Protein AF-A0A0M4DFM4-F1 (afdb_monomer)

Nearest PDB structures (foldseek):
  3tha-assembly1_A  TM=5.341E-01  e=2.565E+00  Campylobacter jejuni subsp. jejuni NCTC 11168 = ATCC 700819
  2dzt-assembly2_B  TM=4.718E-01  e=8.586E+00  Pyrococcus furiosus
  2dzs-assembly2_B  TM=2.028E-01  e=8.083E+00  Pyrococcus furiosus

Organism: NCBI:txid1603606

Foldseek 3Di:
DAAQDQQQLRHPHDVAPLVLLPDVQLVHDPVCRVLLRVLCVQVDHFPDAGDARPPVLCPDSSVVSNCVNHLSCLLHYQDERELLSLLVLLCSQVVHFQALVCLLVSLLQLDPPNPPGDRPRDGNHHDYDPQRNQLSSLQSRQVVLPQAAFDADPVRHGDDDLSHKYACCDTPNVVVCLVAGMWFHFPPAIEHEHTEEADPVPDSRAPVPLGAYEYEYAHDALVCDQDLVNLVVCLSSRQQAYEYAPVSVVVNVVSCVVVVNQVSQAHPLRHGRYHYSSCSNVLSSVGRSYHNSSD

pLDDT: mean 90.42, std 9.48, range [44.28, 98.31]

Solvent-accessible surface area (backbone atoms only — not comparable to full-atom values): 15733 Å² total; per-residue (Å²): 129,82,25,43,37,56,60,40,91,72,27,83,30,34,94,42,61,65,59,52,53,64,32,78,84,27,65,51,54,81,91,52,44,64,64,51,40,59,55,48,67,57,65,62,52,82,84,54,77,42,80,81,66,56,67,74,54,66,71,29,70,43,47,51,38,41,40,71,40,19,26,65,48,24,42,42,40,91,43,73,24,46,32,62,21,53,50,48,28,30,24,55,50,69,73,45,82,50,28,33,84,44,41,69,57,41,50,33,34,73,36,94,84,42,80,84,43,73,52,74,50,53,49,61,29,85,66,43,55,68,68,53,32,45,45,42,50,56,50,39,17,32,38,72,51,63,29,33,74,49,50,65,44,101,82,57,44,71,51,90,50,48,48,23,30,43,62,21,73,48,80,82,42,42,86,50,37,60,48,24,44,31,41,32,37,26,36,97,53,48,36,25,32,38,66,41,61,46,59,80,81,57,70,76,57,63,37,91,56,80,41,48,23,35,37,43,32,56,50,77,57,45,78,78,55,67,44,69,70,48,40,55,44,45,48,69,53,19,40,35,36,33,30,24,44,60,73,41,50,52,56,33,51,53,51,20,55,76,67,73,39,54,82,66,46,43,25,94,64,75,38,65,23,68,42,45,37,56,51,48,23,67,52,49,44,66,21,37,51,31,54,44,74,84,79

Mean predicted aligned error: 5.0 Å

Structure (mmCIF, N/CA/C/O backbone):
data_AF-A0A0M4DFM4-F1
#
_entry.id   AF-A0A0M4DFM4-F1
#
loop_
_atom_site.group_PDB
_atom_site.id
_atom_site.type_symbol
_atom_site.label_atom_id
_atom_site.label_alt_id
_atom_site.label_comp_id
_atom_site.label_asym_id
_atom_site.label_entity_id
_atom_site.label_seq_id
_atom_site.pdbx_PDB_ins_code
_atom_site.Cartn_x
_atom_site.Cartn_y
_atom_site.Cartn_z
_atom_site.occupancy
_atom_site.B_iso_or_equiv
_atom_site.auth_seq_id
_atom_site.auth_comp_id
_atom_site.auth_asym_id
_atom_site.auth_atom_id
_atom_site.pdbx_PDB_model_num
ATOM 1 N N . MET A 1 1 ? 2.906 -7.344 -6.051 1.00 81.31 1 MET A N 1
ATOM 2 C CA . MET A 1 1 ? 3.334 -6.784 -7.366 1.00 81.31 1 MET A CA 1
ATOM 3 C C . MET A 1 1 ? 4.402 -7.594 -8.126 1.00 81.31 1 MET A C 1
ATOM 5 O O . MET A 1 1 ? 5.544 -7.685 -7.688 1.00 81.31 1 MET A O 1
ATOM 9 N N . ILE A 1 2 ? 4.126 -8.141 -9.312 1.00 87.56 2 ILE A N 1
ATOM 10 C CA . ILE A 1 2 ? 5.155 -8.900 -10.061 1.00 87.56 2 ILE A CA 1
ATOM 11 C C . ILE A 1 2 ? 6.191 -7.947 -10.690 1.00 87.56 2 ILE A C 1
ATOM 13 O O . ILE A 1 2 ? 5.837 -7.104 -11.507 1.00 87.56 2 ILE A O 1
ATOM 17 N N . CYS A 1 3 ? 7.464 -8.094 -10.307 1.00 94.56 3 CYS A N 1
ATOM 18 C CA . CYS A 1 3 ? 8.594 -7.384 -10.910 1.00 94.56 3 CYS A CA 1
ATOM 19 C C . CYS A 1 3 ? 9.207 -8.238 -12.026 1.00 94.56 3 CYS A C 1
ATOM 21 O O . CYS A 1 3 ? 9.451 -9.434 -11.824 1.00 94.56 3 CYS A O 1
ATOM 23 N N . LEU A 1 4 ? 9.449 -7.632 -13.192 1.00 95.88 4 LEU A N 1
ATOM 24 C CA . LEU A 1 4 ? 10.009 -8.327 -14.357 1.00 95.88 4 LEU A CA 1
ATOM 25 C C . LEU A 1 4 ? 11.540 -8.280 -14.433 1.00 95.88 4 LEU A C 1
ATOM 27 O O . LEU A 1 4 ? 12.109 -8.974 -15.268 1.00 95.88 4 LEU A O 1
ATOM 31 N N . HIS A 1 5 ? 12.204 -7.512 -13.567 1.00 95.06 5 HIS A N 1
ATOM 32 C CA . HIS A 1 5 ? 13.658 -7.341 -13.579 1.00 95.06 5 HIS A CA 1
ATOM 33 C C . HIS A 1 5 ? 14.391 -8.696 -13.487 1.00 95.06 5 HIS A C 1
ATOM 35 O O . HIS A 1 5 ? 14.093 -9.459 -12.560 1.00 95.06 5 HIS A O 1
ATOM 41 N N . PRO A 1 6 ? 15.386 -8.992 -14.351 1.00 94.06 6 PRO A N 1
ATOM 42 C CA . PRO A 1 6 ? 15.988 -10.331 -14.439 1.00 94.06 6 PRO A CA 1
ATOM 43 C C . PRO A 1 6 ? 16.670 -10.795 -13.148 1.00 94.06 6 PRO A C 1
ATOM 45 O O . PRO A 1 6 ? 16.693 -11.980 -12.835 1.00 94.06 6 PRO A O 1
ATOM 48 N N . HIS A 1 7 ? 17.197 -9.844 -12.377 1.00 93.50 7 HIS A N 1
ATOM 49 C CA . HIS A 1 7 ? 17.912 -10.099 -11.123 1.00 93.50 7 HIS A CA 1
ATOM 50 C C . HIS A 1 7 ? 17.117 -9.748 -9.854 1.00 93.50 7 HIS A C 1
ATOM 52 O O . HIS A 1 7 ? 17.704 -9.639 -8.780 1.00 93.50 7 HIS A O 1
ATOM 58 N N . CYS A 1 8 ? 15.804 -9.505 -9.946 1.00 95.00 8 CYS A N 1
ATOM 59 C CA . CYS A 1 8 ? 15.019 -9.185 -8.752 1.00 95.00 8 CYS A CA 1
ATOM 60 C C . CYS A 1 8 ? 14.693 -10.462 -7.957 1.00 95.00 8 CYS A C 1
ATOM 62 O O . CYS A 1 8 ? 14.039 -11.350 -8.506 1.00 95.00 8 CYS A O 1
ATOM 64 N N . PRO A 1 9 ? 15.044 -10.543 -6.659 1.00 93.12 9 PRO A N 1
ATOM 65 C CA . PRO A 1 9 ? 14.780 -11.730 -5.840 1.00 93.12 9 PRO A CA 1
ATOM 66 C C . PRO A 1 9 ? 13.284 -11.954 -5.558 1.00 93.12 9 PRO A C 1
ATOM 68 O O . PRO A 1 9 ? 12.869 -13.071 -5.280 1.00 93.12 9 PRO A O 1
ATOM 71 N N . MET A 1 10 ? 12.470 -10.898 -5.653 1.00 91.69 10 MET A N 1
ATOM 72 C CA . MET A 1 10 ? 11.009 -10.934 -5.480 1.00 91.69 10 MET A CA 1
ATOM 73 C C . MET A 1 10 ? 10.246 -11.003 -6.816 1.00 91.69 10 MET A C 1
ATOM 75 O O . MET A 1 10 ? 9.008 -11.033 -6.848 1.00 91.69 10 MET A O 1
ATOM 79 N N . GLY A 1 11 ? 10.977 -10.961 -7.931 1.00 83.81 11 GLY A N 1
ATOM 80 C CA . GLY A 1 11 ? 10.437 -11.013 -9.279 1.00 83.81 11 GLY A CA 1
ATOM 81 C C . GLY A 1 11 ? 10.226 -12.445 -9.752 1.00 83.81 11 GLY A C 1
ATOM 82 O O . GLY A 1 11 ? 10.723 -13.398 -9.167 1.00 83.81 11 GLY A O 1
ATOM 83 N N . HIS A 1 12 ? 9.475 -12.596 -10.840 1.00 75.94 12 HIS A N 1
ATOM 84 C CA . HIS A 1 12 ? 9.448 -13.862 -11.591 1.00 75.94 12 HIS A CA 1
ATOM 85 C C . HIS A 1 12 ? 10.502 -13.862 -12.708 1.00 75.94 12 HIS A C 1
ATOM 87 O O . HIS A 1 12 ? 10.549 -14.811 -13.479 1.00 75.94 12 HIS A O 1
ATOM 93 N N . GLY A 1 13 ? 11.315 -12.792 -12.765 1.00 66.44 13 GLY A N 1
ATOM 94 C CA . GLY A 1 13 ? 12.496 -12.610 -13.600 1.00 66.44 13 GLY A CA 1
ATOM 95 C C . GLY A 1 13 ? 12.251 -12.924 -15.067 1.00 66.44 13 GLY A C 1
ATOM 96 O O . GLY A 1 13 ? 12.332 -14.078 -15.481 1.00 66.44 13 GLY A O 1
ATOM 97 N N . ALA A 1 14 ? 12.027 -11.906 -15.898 1.00 83.38 14 ALA A N 1
ATOM 98 C CA . ALA A 1 14 ? 12.259 -12.126 -17.319 1.00 83.38 14 ALA A CA 1
ATOM 99 C C . ALA A 1 14 ? 13.718 -12.578 -17.503 1.00 83.38 14 ALA A C 1
ATOM 101 O O . ALA A 1 14 ? 14.611 -12.072 -16.830 1.00 83.38 14 ALA A O 1
ATOM 102 N N . ALA A 1 15 ? 13.973 -13.523 -18.408 1.00 87.88 15 ALA A N 1
ATOM 103 C CA . ALA A 1 15 ? 15.316 -14.087 -18.562 1.00 87.88 15 ALA A CA 1
ATOM 104 C C . ALA A 1 15 ? 16.379 -13.037 -18.950 1.00 87.88 15 ALA A C 1
ATOM 106 O O . ALA A 1 15 ? 17.563 -13.239 -18.700 1.00 87.88 15 ALA A O 1
ATOM 107 N N . ASN A 1 16 ? 15.966 -11.935 -19.584 1.00 94.12 16 ASN A N 1
ATOM 108 C CA . ASN A 1 16 ? 16.829 -10.843 -20.025 1.00 94.12 16 ASN A CA 1
ATOM 109 C C . ASN A 1 16 ? 16.014 -9.564 -20.299 1.00 94.12 16 ASN A C 1
ATOM 111 O O . ASN A 1 16 ? 14.779 -9.569 -20.289 1.00 94.12 16 ASN A O 1
ATOM 115 N N . TRP A 1 17 ? 16.725 -8.469 -20.575 1.00 95.19 17 TRP A N 1
ATOM 116 C CA . TRP A 1 17 ? 16.138 -7.168 -20.894 1.00 95.19 17 TRP A CA 1
ATOM 117 C C . TRP A 1 17 ? 15.349 -7.148 -22.207 1.00 95.19 17 TRP A C 1
ATOM 119 O O . TRP A 1 17 ? 14.353 -6.426 -22.287 1.00 95.19 17 TRP A O 1
ATOM 129 N N . ASP A 1 18 ? 15.716 -7.960 -23.205 1.00 96.06 18 ASP A N 1
ATOM 130 C CA . ASP A 1 18 ? 14.985 -8.051 -24.476 1.00 96.06 18 ASP A CA 1
ATOM 131 C C . ASP A 1 18 ? 13.519 -8.442 -24.268 1.00 96.06 18 ASP A C 1
ATOM 133 O O . ASP A 1 18 ? 12.628 -7.828 -24.855 1.00 96.06 18 ASP A O 1
ATOM 137 N N . LEU A 1 19 ? 13.253 -9.422 -23.397 1.00 95.62 19 LEU A N 1
ATOM 138 C CA . LEU A 1 19 ? 11.891 -9.869 -23.089 1.00 95.62 19 LEU A CA 1
ATOM 139 C C . LEU A 1 19 ? 11.052 -8.771 -22.423 1.00 95.62 19 LEU A C 1
ATOM 141 O O . LEU A 1 19 ? 9.871 -8.626 -22.733 1.00 95.62 19 LEU A O 1
ATOM 145 N N . ILE A 1 20 ? 11.659 -7.973 -21.543 1.00 95.62 20 ILE A N 1
ATOM 146 C CA . ILE A 1 20 ? 10.976 -6.879 -20.836 1.00 95.62 20 ILE A CA 1
ATOM 147 C C . ILE A 1 20 ? 10.678 -5.736 -21.809 1.00 95.62 20 ILE A C 1
ATOM 149 O O . ILE A 1 20 ? 9.564 -5.221 -21.855 1.00 95.62 20 ILE A O 1
ATOM 153 N N . VAL A 1 21 ? 11.651 -5.365 -22.642 1.00 96.31 21 VAL A N 1
ATOM 154 C CA . VAL A 1 21 ? 11.489 -4.322 -23.667 1.00 96.31 21 VAL A CA 1
ATOM 155 C C . VAL A 1 21 ? 10.490 -4.745 -24.752 1.00 96.31 21 VAL A C 1
ATOM 157 O O . VAL A 1 21 ? 9.810 -3.897 -25.337 1.00 96.31 21 VAL A O 1
ATOM 160 N N . ALA A 1 22 ? 10.372 -6.046 -25.021 1.00 95.56 22 ALA A N 1
ATOM 161 C CA . ALA A 1 22 ? 9.392 -6.604 -25.945 1.00 95.56 22 ALA A CA 1
ATOM 162 C C . ALA A 1 22 ? 7.985 -6.768 -25.345 1.00 95.56 22 ALA A C 1
ATOM 164 O O . ALA A 1 22 ? 7.057 -7.035 -26.116 1.00 95.56 22 ALA A O 1
ATOM 165 N N . SER A 1 23 ? 7.803 -6.607 -24.027 1.00 94.56 23 SER A N 1
ATOM 166 C CA . SER A 1 23 ? 6.498 -6.801 -23.389 1.00 94.56 23 SER A CA 1
ATOM 167 C C . SER A 1 23 ? 5.457 -5.804 -23.939 1.00 94.56 23 SER A C 1
ATOM 169 O O . SER A 1 23 ? 5.772 -4.624 -24.164 1.00 94.56 23 SER A O 1
ATOM 171 N N . PRO A 1 24 ? 4.204 -6.246 -24.174 1.00 93.31 24 PRO A N 1
ATOM 172 C CA . PRO A 1 24 ? 3.129 -5.371 -24.642 1.00 93.31 24 PRO A CA 1
ATOM 173 C C . PRO A 1 24 ? 2.898 -4.150 -23.742 1.00 93.31 24 PRO A C 1
ATOM 175 O O . PRO A 1 24 ? 2.578 -3.067 -24.234 1.00 93.31 24 PRO A O 1
ATOM 178 N N . GLU A 1 25 ? 3.098 -4.304 -22.434 1.00 91.12 25 GLU A N 1
ATOM 179 C CA . GLU A 1 25 ? 2.916 -3.277 -21.410 1.00 91.12 25 GLU A CA 1
ATOM 180 C C . GLU A 1 25 ? 3.978 -2.172 -21.501 1.00 91.12 25 GLU A C 1
ATOM 182 O O . GLU A 1 25 ? 3.665 -0.994 -21.296 1.00 91.12 25 GLU A O 1
ATOM 187 N N . ALA A 1 26 ? 5.211 -2.518 -21.891 1.00 93.12 26 ALA A N 1
ATOM 188 C CA . ALA A 1 26 ? 6.295 -1.554 -22.073 1.00 93.12 26 ALA A CA 1
ATOM 189 C C . ALA A 1 26 ? 6.012 -0.582 -23.237 1.00 93.12 26 ALA A C 1
ATOM 191 O O . ALA A 1 26 ? 6.458 0.573 -23.228 1.00 93.12 26 ALA A O 1
ATOM 192 N N . LYS A 1 27 ? 5.217 -1.015 -24.234 1.00 94.75 27 LYS A N 1
ATOM 193 C CA . LYS A 1 27 ? 4.789 -0.200 -25.389 1.00 94.75 27 LYS A CA 1
ATOM 194 C C . LYS A 1 27 ? 5.981 0.510 -26.068 1.00 94.75 27 LYS A C 1
ATOM 196 O O . LYS A 1 27 ? 5.908 1.700 -26.393 1.00 94.75 27 LYS A O 1
ATOM 201 N N . VAL A 1 28 ? 7.096 -0.210 -26.240 1.00 95.44 28 VAL A N 1
ATOM 202 C CA . VAL A 1 28 ? 8.347 0.300 -26.829 1.00 95.44 28 VAL A CA 1
ATOM 203 C C . VAL A 1 28 ? 8.287 0.167 -28.352 1.00 95.44 28 VAL A C 1
ATOM 205 O O . VAL A 1 28 ? 8.106 -0.933 -28.888 1.00 95.44 28 VAL A O 1
ATOM 208 N N . ARG A 1 29 ? 8.463 1.284 -29.068 1.00 95.81 29 ARG A N 1
ATOM 209 C CA . ARG A 1 29 ? 8.524 1.281 -30.539 1.00 95.81 29 ARG A CA 1
ATOM 210 C C . ARG A 1 29 ? 9.762 0.519 -31.013 1.00 95.81 29 ARG A C 1
ATOM 212 O O . ARG A 1 29 ? 10.803 0.648 -30.374 1.00 95.81 29 ARG A O 1
ATOM 219 N N . PRO A 1 30 ? 9.711 -0.190 -32.156 1.00 96.00 30 PRO A N 1
ATOM 220 C CA . PRO A 1 30 ? 10.866 -0.923 -32.678 1.00 96.00 30 PRO A CA 1
ATOM 221 C C . PRO A 1 30 ? 12.150 -0.086 -32.787 1.00 96.00 30 PRO A C 1
ATOM 223 O O . PRO A 1 30 ? 13.220 -0.591 -32.466 1.00 96.00 30 PRO A O 1
ATOM 226 N N . SER A 1 31 ? 12.039 1.198 -33.157 1.00 94.62 31 SER A N 1
ATOM 227 C CA . SER A 1 31 ? 13.170 2.133 -33.271 1.00 94.62 31 SER A CA 1
ATOM 228 C C . SER A 1 31 ? 13.900 2.403 -31.954 1.00 94.62 31 SER A C 1
ATOM 230 O O . SER A 1 31 ? 15.084 2.715 -31.968 1.00 94.62 31 SER A O 1
ATOM 232 N N . ASP A 1 32 ? 13.200 2.293 -30.824 1.00 94.69 32 ASP A N 1
ATOM 233 C CA . ASP A 1 32 ? 13.709 2.699 -29.511 1.00 94.69 32 ASP A CA 1
ATOM 234 C C . ASP A 1 32 ? 14.262 1.495 -28.723 1.00 94.69 32 ASP A C 1
ATOM 236 O O . ASP A 1 32 ? 14.947 1.671 -27.715 1.00 94.69 32 ASP A O 1
ATOM 240 N N . ARG A 1 33 ? 13.984 0.264 -29.183 1.00 95.75 33 ARG A N 1
ATOM 241 C CA . ARG A 1 33 ? 14.302 -0.978 -28.460 1.00 95.75 33 ARG A CA 1
ATOM 242 C C . ARG A 1 33 ? 15.793 -1.154 -28.222 1.00 95.75 33 ARG A C 1
ATOM 244 O O . ARG A 1 33 ? 16.186 -1.392 -27.089 1.00 95.75 33 ARG A O 1
ATOM 251 N N . LEU A 1 34 ? 16.610 -1.022 -29.270 1.00 95.62 34 LEU A N 1
ATOM 252 C CA . LEU A 1 34 ? 18.050 -1.275 -29.175 1.00 95.62 34 LEU A CA 1
ATOM 253 C C . LEU A 1 34 ? 18.718 -0.334 -28.165 1.00 95.62 34 LEU A C 1
ATOM 255 O O . LEU A 1 34 ? 19.457 -0.789 -27.301 1.00 95.62 34 LEU A O 1
ATOM 259 N N . ASN A 1 35 ? 18.402 0.962 -28.227 1.00 94.25 35 ASN A N 1
ATOM 260 C CA . ASN A 1 35 ? 18.956 1.952 -27.302 1.00 94.25 35 ASN A CA 1
ATOM 261 C C . ASN A 1 35 ? 18.531 1.677 -25.855 1.00 94.25 35 ASN A C 1
ATOM 263 O O . ASN A 1 35 ? 19.341 1.800 -24.941 1.00 94.25 35 ASN A O 1
ATOM 267 N N . LEU A 1 36 ? 17.273 1.275 -25.649 1.00 95.50 36 LEU A N 1
ATOM 268 C CA . LEU A 1 36 ? 16.755 0.939 -24.326 1.00 95.50 36 LEU A CA 1
ATOM 269 C C . LEU A 1 36 ? 17.409 -0.330 -23.764 1.00 95.50 36 LEU A C 1
ATOM 271 O O . LEU A 1 36 ? 17.784 -0.345 -22.598 1.00 95.50 36 LEU A O 1
ATOM 275 N N . ILE A 1 37 ? 17.604 -1.361 -24.591 1.00 95.81 37 ILE A N 1
ATOM 276 C CA . ILE A 1 37 ? 18.314 -2.591 -24.206 1.00 95.81 37 ILE A CA 1
ATOM 277 C C . ILE A 1 37 ? 19.765 -2.282 -23.836 1.00 95.81 37 ILE A C 1
ATOM 279 O O . ILE A 1 37 ? 20.228 -2.752 -22.802 1.00 95.81 37 ILE A O 1
ATOM 283 N N . ILE A 1 38 ? 20.476 -1.476 -24.632 1.00 93.75 38 ILE A N 1
ATOM 284 C CA . ILE A 1 38 ? 21.859 -1.074 -24.329 1.00 93.75 38 ILE A CA 1
ATOM 285 C C . ILE A 1 38 ? 21.918 -0.336 -22.987 1.00 93.75 38 ILE A C 1
ATOM 287 O O . ILE A 1 38 ? 22.751 -0.671 -22.150 1.00 93.75 38 ILE A O 1
ATOM 291 N N . ALA A 1 39 ? 21.012 0.618 -22.755 1.00 92.94 39 ALA A N 1
ATOM 292 C CA . ALA A 1 39 ? 20.957 1.358 -21.496 1.00 92.94 39 ALA A CA 1
ATOM 293 C C . ALA A 1 39 ? 20.659 0.449 -20.292 1.00 92.94 39 ALA A C 1
ATOM 295 O O . ALA A 1 39 ? 21.300 0.574 -19.252 1.00 92.94 39 ALA A O 1
ATOM 296 N N . LEU A 1 40 ? 19.716 -0.487 -20.437 1.00 93.69 40 LEU A N 1
ATOM 297 C CA . LEU A 1 40 ? 19.342 -1.429 -19.380 1.00 93.69 40 LEU A CA 1
ATOM 298 C C . LEU A 1 40 ? 20.379 -2.538 -19.171 1.00 93.69 40 LEU A C 1
ATOM 300 O O . LEU A 1 40 ? 20.455 -3.081 -18.079 1.00 93.69 40 LEU A O 1
ATOM 304 N N . SER A 1 41 ? 21.208 -2.857 -20.167 1.00 92.31 41 SER A N 1
ATOM 305 C CA . SER A 1 41 ? 22.262 -3.876 -20.031 1.00 92.31 41 SER A CA 1
ATOM 306 C C . SER A 1 41 ? 23.333 -3.490 -19.007 1.00 92.31 41 SER A C 1
ATOM 308 O O . SER A 1 41 ? 24.050 -4.365 -18.533 1.00 92.31 41 SER A O 1
ATOM 310 N N . GLY A 1 42 ? 23.425 -2.207 -18.636 1.00 90.00 42 GLY A N 1
ATOM 311 C CA . GLY A 1 42 ? 24.224 -1.772 -17.491 1.00 90.00 42 GLY A CA 1
ATOM 312 C C . GLY A 1 42 ? 23.618 -2.172 -16.140 1.00 90.00 42 GLY A C 1
ATOM 313 O O . GLY A 1 42 ? 24.358 -2.324 -15.178 1.00 90.00 42 GLY A O 1
ATOM 314 N N . CYS A 1 43 ? 22.298 -2.380 -16.056 1.00 91.75 43 CYS A N 1
ATOM 315 C CA . CYS A 1 43 ? 21.579 -2.772 -14.841 1.00 91.75 43 CYS A CA 1
ATOM 316 C C . CYS A 1 43 ? 21.781 -4.263 -14.536 1.00 91.75 43 CYS A C 1
ATOM 318 O O . CYS A 1 43 ? 21.020 -5.120 -14.996 1.00 91.75 43 CYS A O 1
ATOM 320 N N . GLY A 1 44 ? 22.825 -4.551 -13.757 1.00 90.56 44 GLY A N 1
ATOM 321 C CA . GLY A 1 44 ? 23.140 -5.876 -13.226 1.00 90.56 44 GLY A CA 1
ATOM 322 C C . GLY A 1 44 ? 22.325 -6.251 -11.976 1.00 90.56 44 GLY A C 1
ATOM 323 O O . GLY A 1 44 ? 21.210 -5.753 -11.773 1.00 90.56 44 GLY A O 1
ATOM 324 N N . PRO A 1 45 ? 22.853 -7.147 -11.123 1.00 92.31 45 PRO A N 1
ATOM 325 C CA . PRO A 1 45 ? 22.275 -7.459 -9.818 1.00 92.31 45 PRO A CA 1
ATOM 326 C C . PRO A 1 45 ? 21.992 -6.213 -8.964 1.00 92.31 45 PRO A C 1
ATOM 328 O O . PRO A 1 45 ? 22.724 -5.223 -9.002 1.00 92.31 45 PRO A O 1
ATOM 331 N N . LEU A 1 46 ? 20.922 -6.264 -8.160 1.00 91.31 46 LEU A N 1
ATOM 332 C CA . LEU A 1 46 ? 20.593 -5.174 -7.237 1.00 91.31 46 LEU A CA 1
ATOM 333 C C . LEU A 1 46 ? 21.752 -4.927 -6.258 1.00 91.31 46 LEU A C 1
ATOM 335 O O . LEU A 1 46 ? 22.343 -5.870 -5.733 1.00 91.31 46 LEU A O 1
ATOM 339 N N . GLY A 1 47 ? 22.052 -3.651 -6.003 1.00 83.69 47 GLY A N 1
ATOM 340 C CA . GLY A 1 47 ? 23.185 -3.214 -5.178 1.00 83.69 47 GLY A CA 1
ATOM 341 C C . GLY A 1 47 ? 24.423 -2.808 -5.980 1.00 83.69 47 GLY A C 1
ATOM 342 O O . GLY A 1 47 ? 25.300 -2.137 -5.437 1.00 83.69 47 GLY A O 1
ATOM 343 N N . GLU A 1 48 ? 24.480 -3.138 -7.271 1.00 85.56 48 GLU A N 1
ATOM 344 C CA . GLU A 1 48 ? 25.481 -2.591 -8.184 1.00 85.56 48 GLU A CA 1
ATOM 345 C C . GLU A 1 48 ? 24.985 -1.249 -8.738 1.00 85.56 48 GLU A C 1
ATOM 347 O O . GLU A 1 48 ? 23.954 -1.179 -9.413 1.00 85.56 48 GLU A O 1
ATOM 352 N N . ASN A 1 49 ? 25.706 -0.170 -8.420 1.00 71.44 49 ASN A N 1
ATOM 353 C CA . ASN A 1 49 ? 25.449 1.141 -9.007 1.00 71.44 49 ASN A CA 1
ATOM 354 C C . ASN A 1 49 ? 25.857 1.115 -10.478 1.00 71.44 49 ASN A C 1
ATOM 356 O O . ASN A 1 49 ? 26.982 0.738 -10.806 1.00 71.44 49 ASN A O 1
ATOM 360 N N . ILE A 1 50 ? 24.965 1.570 -11.347 1.00 77.06 50 ILE A N 1
ATOM 361 C CA . ILE A 1 50 ? 25.246 1.679 -12.775 1.00 77.06 50 ILE A CA 1
ATOM 362 C C . ILE A 1 50 ? 25.833 3.041 -13.125 1.00 77.06 50 ILE A C 1
ATOM 364 O O . ILE A 1 50 ? 25.518 4.059 -12.501 1.00 77.06 50 ILE A O 1
ATOM 368 N N . GLU A 1 51 ? 26.651 3.061 -14.178 1.00 65.81 51 GLU A N 1
ATOM 369 C CA . GLU A 1 51 ? 26.956 4.302 -14.880 1.00 65.81 51 GLU A CA 1
ATOM 370 C C . GLU A 1 51 ? 25.658 4.922 -15.414 1.00 65.81 51 GLU A C 1
ATOM 372 O O . GLU A 1 51 ? 24.701 4.236 -15.780 1.00 65.81 51 GLU A O 1
ATOM 377 N N . THR A 1 52 ? 25.606 6.250 -15.385 1.00 80.81 52 THR A N 1
ATOM 378 C CA . THR A 1 52 ? 24.398 7.040 -15.623 1.00 80.81 52 THR A CA 1
ATOM 379 C C . THR A 1 52 ? 23.683 6.644 -16.915 1.00 80.81 52 THR A C 1
ATOM 381 O O . THR A 1 52 ? 24.265 6.717 -17.997 1.00 80.81 52 THR A O 1
ATOM 384 N N . ILE A 1 53 ? 22.392 6.312 -16.817 1.00 87.56 53 ILE A N 1
ATOM 385 C CA . ILE A 1 53 ? 21.517 6.162 -17.986 1.00 87.56 53 ILE A CA 1
ATOM 386 C C . ILE A 1 53 ? 21.442 7.513 -18.716 1.00 87.56 53 ILE A C 1
ATOM 388 O O . ILE A 1 53 ? 21.192 8.527 -18.054 1.00 87.56 53 ILE A O 1
ATOM 392 N N . PRO A 1 54 ? 21.613 7.556 -20.055 1.00 89.31 54 PRO A N 1
ATOM 393 C CA . PRO A 1 54 ? 21.494 8.793 -20.818 1.00 89.31 54 PRO A CA 1
ATOM 394 C C . PRO A 1 54 ? 20.179 9.519 -20.524 1.00 89.31 54 PRO A C 1
ATOM 396 O O . PRO A 1 54 ? 19.104 8.910 -20.533 1.00 89.31 54 PRO A O 1
ATOM 399 N N . THR A 1 55 ? 20.256 10.826 -20.278 1.00 87.50 55 THR A N 1
ATOM 400 C CA . THR A 1 55 ? 19.116 11.660 -19.867 1.00 87.50 55 THR A CA 1
ATOM 401 C C . THR A 1 55 ? 17.948 11.585 -20.857 1.00 87.50 55 THR A C 1
ATOM 403 O O . THR A 1 55 ? 16.784 11.627 -20.452 1.00 87.50 55 THR A O 1
ATOM 406 N N . GLU A 1 56 ? 18.231 11.433 -22.153 1.00 89.56 56 GLU A N 1
ATOM 407 C CA . GLU A 1 56 ? 17.220 11.288 -23.205 1.00 89.56 56 GLU A CA 1
ATOM 408 C C . GLU A 1 56 ? 16.402 10.002 -23.033 1.00 89.56 56 GLU A C 1
ATOM 410 O O . GLU A 1 56 ? 15.189 9.996 -23.249 1.00 89.56 56 GLU A O 1
ATOM 415 N N . ILE A 1 57 ? 17.055 8.917 -22.608 1.00 89.06 57 ILE A N 1
ATOM 416 C CA . ILE A 1 57 ? 16.416 7.624 -22.352 1.00 89.06 57 ILE A CA 1
ATOM 417 C C . ILE A 1 57 ? 15.681 7.671 -21.014 1.00 89.06 57 ILE A C 1
ATOM 419 O O . ILE A 1 57 ? 14.510 7.291 -20.962 1.00 89.06 57 ILE A O 1
ATOM 423 N N . ALA A 1 58 ? 16.319 8.198 -19.965 1.00 86.19 58 ALA A N 1
ATOM 424 C CA . ALA A 1 58 ? 15.751 8.283 -18.619 1.00 86.19 58 ALA A CA 1
ATOM 425 C C . ALA A 1 58 ? 14.433 9.085 -18.570 1.00 86.19 58 ALA A C 1
ATOM 427 O O . ALA A 1 58 ? 13.525 8.769 -17.800 1.00 86.19 58 ALA A O 1
ATOM 428 N N . ASN A 1 59 ? 14.295 10.099 -19.429 1.00 87.06 59 ASN A N 1
ATOM 429 C CA . ASN A 1 59 ? 13.082 10.916 -19.533 1.00 87.06 59 ASN A CA 1
ATOM 430 C C . ASN A 1 59 ? 12.047 10.374 -20.530 1.00 87.06 59 ASN A C 1
ATOM 432 O O . ASN A 1 59 ? 10.962 10.941 -20.669 1.00 87.06 59 ASN A O 1
ATOM 436 N N . SER A 1 60 ? 12.355 9.286 -21.235 1.00 91.88 60 SER A N 1
ATOM 437 C CA . SER A 1 60 ? 11.455 8.721 -22.235 1.00 91.88 60 SER A CA 1
ATOM 438 C C . SER A 1 60 ? 10.269 7.994 -21.582 1.00 91.88 60 SER A C 1
ATOM 440 O O . SER A 1 60 ? 10.411 7.272 -20.594 1.00 91.88 60 SER A O 1
ATOM 442 N N . ALA A 1 61 ? 9.072 8.132 -22.164 1.00 93.88 61 ALA A N 1
ATOM 443 C CA . ALA A 1 61 ? 7.881 7.415 -21.697 1.00 93.88 61 ALA A CA 1
ATOM 444 C C . ALA A 1 61 ? 8.042 5.876 -21.675 1.00 93.88 61 ALA A C 1
ATOM 446 O O . ALA A 1 61 ? 7.541 5.257 -20.736 1.00 93.88 61 ALA A O 1
ATOM 447 N N . PRO A 1 62 ? 8.725 5.232 -22.647 1.00 95.06 62 PRO A N 1
ATOM 448 C CA . PRO A 1 62 ? 9.004 3.801 -22.576 1.00 95.06 62 PRO A CA 1
ATOM 449 C C . PRO A 1 62 ? 9.841 3.419 -21.351 1.00 95.06 62 PRO A C 1
ATOM 451 O O . PRO A 1 62 ? 9.500 2.454 -20.678 1.00 95.06 62 PRO A O 1
ATOM 454 N N . PHE A 1 63 ? 10.872 4.196 -21.005 1.00 95.75 63 PHE A N 1
ATOM 455 C CA . PHE A 1 63 ? 11.682 3.921 -19.818 1.00 95.75 63 PHE A CA 1
ATOM 456 C C . PHE A 1 63 ? 10.867 4.039 -18.523 1.00 95.75 63 PHE A C 1
ATOM 458 O O . PHE A 1 63 ? 10.943 3.152 -17.681 1.00 95.75 63 PHE A O 1
ATOM 465 N N . LYS A 1 64 ? 10.001 5.056 -18.391 1.00 95.19 64 LYS A N 1
ATOM 466 C CA . LYS A 1 64 ? 9.101 5.172 -17.225 1.00 95.19 64 LYS A CA 1
ATOM 467 C C . LYS A 1 64 ? 8.177 3.954 -17.074 1.00 95.19 64 LYS A C 1
ATOM 469 O O . LYS A 1 64 ? 8.023 3.451 -15.970 1.00 95.19 64 LYS A O 1
ATOM 474 N N . ARG A 1 65 ? 7.648 3.409 -18.178 1.00 94.94 65 ARG A N 1
ATOM 475 C CA . ARG A 1 65 ? 6.864 2.156 -18.147 1.00 94.94 65 ARG A CA 1
ATOM 476 C C . ARG A 1 65 ? 7.711 0.948 -17.748 1.00 94.94 65 ARG A C 1
ATOM 478 O O . ARG A 1 65 ? 7.214 0.062 -17.065 1.00 94.94 65 ARG A O 1
ATOM 485 N N . ILE A 1 66 ? 8.984 0.902 -18.146 1.00 96.00 66 ILE A N 1
ATOM 486 C CA . ILE A 1 66 ? 9.910 -0.133 -17.667 1.00 96.00 66 ILE A CA 1
ATOM 487 C C . ILE A 1 66 ? 10.114 -0.014 -16.155 1.00 96.00 66 ILE A C 1
ATOM 489 O O . ILE A 1 66 ? 10.114 -1.044 -15.492 1.00 96.00 66 ILE A O 1
ATOM 493 N N . LEU A 1 67 ? 10.219 1.193 -15.589 1.00 95.81 67 LEU A N 1
ATOM 494 C CA . LEU A 1 67 ? 10.279 1.373 -14.130 1.00 95.81 67 LEU A CA 1
ATOM 495 C C . LEU A 1 67 ? 9.000 0.881 -13.434 1.00 95.81 67 LEU A C 1
ATOM 497 O O . LEU A 1 67 ? 9.086 0.285 -12.364 1.00 95.81 67 LEU A O 1
ATOM 501 N N . ASP A 1 68 ? 7.827 1.037 -14.054 1.00 93.56 68 ASP A N 1
ATOM 502 C CA . ASP A 1 68 ? 6.577 0.473 -13.523 1.00 93.56 68 ASP A CA 1
ATOM 503 C C . ASP A 1 68 ? 6.578 -1.070 -13.533 1.00 93.56 68 ASP A C 1
ATOM 505 O O . ASP A 1 68 ? 6.078 -1.710 -12.599 1.00 93.56 68 ASP A O 1
ATOM 509 N N . LEU A 1 69 ? 7.156 -1.680 -14.574 1.00 94.81 69 LEU A N 1
ATOM 510 C CA . LEU A 1 69 ? 7.308 -3.137 -14.714 1.00 94.81 69 LEU A CA 1
ATOM 511 C C . LEU A 1 69 ? 8.448 -3.711 -13.857 1.00 94.81 69 LEU A C 1
ATOM 513 O O . LEU A 1 69 ? 8.394 -4.870 -13.441 1.00 94.81 69 LEU A O 1
ATOM 517 N N . CYS A 1 70 ? 9.478 -2.909 -13.595 1.00 96.06 70 CYS A N 1
ATOM 518 C CA . CYS A 1 70 ? 10.696 -3.274 -12.876 1.00 96.06 70 CYS A CA 1
ATOM 519 C C . CYS A 1 70 ? 10.997 -2.258 -11.760 1.00 96.06 70 CYS A C 1
ATOM 521 O O . CYS A 1 70 ? 12.009 -1.557 -11.831 1.00 96.06 70 CYS A O 1
ATOM 523 N N . PRO A 1 71 ? 10.170 -2.169 -10.701 1.00 96.06 71 PRO A N 1
ATOM 524 C CA . PRO A 1 71 ? 10.285 -1.087 -9.722 1.00 96.06 71 PRO A CA 1
ATOM 525 C C . PRO A 1 71 ? 11.578 -1.135 -8.898 1.00 96.06 71 PRO A C 1
ATOM 527 O O . PRO A 1 71 ? 11.992 -0.126 -8.338 1.00 96.06 71 PRO A O 1
ATOM 530 N N . CYS A 1 72 ? 12.265 -2.279 -8.843 1.00 95.69 72 CYS A N 1
ATOM 531 C CA . CYS A 1 72 ? 13.560 -2.374 -8.172 1.00 95.69 72 CYS A CA 1
ATOM 532 C C . CYS A 1 72 ? 14.669 -1.585 -8.890 1.00 95.69 72 CYS A C 1
ATOM 534 O O . CYS A 1 72 ? 15.674 -1.269 -8.258 1.00 95.69 72 CYS A O 1
ATOM 536 N N . LEU A 1 73 ? 14.475 -1.197 -10.162 1.00 95.50 73 LEU A N 1
ATOM 537 C CA . LEU A 1 73 ? 15.408 -0.322 -10.884 1.00 95.50 73 LEU A CA 1
ATOM 538 C C . LEU A 1 73 ? 15.617 1.016 -10.177 1.00 95.50 73 LEU A C 1
ATOM 540 O O . LEU A 1 73 ? 16.684 1.600 -10.322 1.00 95.50 73 LEU A O 1
ATOM 544 N N . TYR A 1 74 ? 14.662 1.492 -9.371 1.00 95.81 74 TYR A N 1
ATOM 545 C CA . TYR A 1 74 ? 14.840 2.719 -8.589 1.00 95.81 74 TYR A CA 1
ATOM 546 C C . TYR A 1 74 ? 16.001 2.655 -7.587 1.00 95.81 74 TYR A C 1
ATOM 548 O O . TYR A 1 74 ? 16.442 3.705 -7.128 1.00 95.81 74 TYR A O 1
ATOM 556 N N . ALA A 1 75 ? 16.520 1.467 -7.259 1.00 95.31 75 ALA A N 1
ATOM 557 C CA . ALA A 1 75 ? 17.748 1.322 -6.475 1.00 95.31 75 ALA A CA 1
ATOM 558 C C . ALA A 1 75 ? 19.033 1.545 -7.297 1.00 95.31 75 ALA A C 1
ATOM 560 O O . ALA A 1 75 ? 20.092 1.758 -6.719 1.00 95.31 75 ALA A O 1
ATOM 561 N N . GLN A 1 76 ? 18.956 1.491 -8.628 1.00 93.56 76 GLN A N 1
ATOM 562 C CA . GLN A 1 76 ? 20.111 1.576 -9.530 1.00 93.56 76 GLN A CA 1
ATOM 563 C C . GLN A 1 76 ? 20.101 2.860 -10.364 1.00 93.56 76 GLN A C 1
ATOM 565 O O . GLN A 1 76 ? 21.155 3.402 -10.685 1.00 93.56 76 GLN A O 1
ATOM 570 N N . VAL A 1 77 ? 18.922 3.376 -10.714 1.00 92.44 77 VAL A N 1
ATOM 571 C CA . VAL A 1 77 ? 18.780 4.527 -11.614 1.00 92.44 77 VAL A CA 1
ATOM 572 C C . VAL A 1 77 ? 18.552 5.816 -10.813 1.00 92.44 77 VAL A C 1
ATOM 574 O O . VAL A 1 77 ? 17.761 5.803 -9.870 1.00 92.44 77 VAL A O 1
ATOM 577 N N . PRO A 1 78 ? 19.172 6.955 -11.180 1.00 89.06 78 PRO A N 1
ATOM 578 C CA . PRO A 1 78 ? 19.067 8.219 -10.439 1.00 89.06 78 PRO A CA 1
ATOM 579 C C . PRO A 1 78 ? 17.743 8.964 -10.710 1.00 89.06 78 PRO A C 1
ATOM 581 O O . PRO A 1 78 ? 17.721 10.176 -10.925 1.00 89.06 78 PRO A O 1
ATOM 584 N N . ASP A 1 79 ? 16.625 8.242 -10.720 1.00 91.81 79 ASP A N 1
ATOM 585 C CA . ASP A 1 79 ? 15.277 8.766 -10.938 1.00 91.81 79 ASP A CA 1
ATOM 586 C C . ASP A 1 79 ? 14.487 8.787 -9.628 1.00 91.81 79 ASP A C 1
ATOM 588 O O . ASP A 1 79 ? 14.743 7.990 -8.726 1.00 91.81 79 ASP A O 1
ATOM 592 N N . VAL A 1 80 ? 13.515 9.692 -9.519 1.00 93.19 80 VAL A N 1
ATOM 593 C CA . VAL A 1 80 ? 12.655 9.780 -8.334 1.00 93.19 80 VAL A CA 1
ATOM 594 C C . VAL A 1 80 ? 11.844 8.495 -8.209 1.00 93.19 80 VAL A C 1
ATOM 596 O O . VAL A 1 80 ? 11.038 8.182 -9.087 1.00 93.19 80 VAL A O 1
ATOM 599 N N . ALA A 1 81 ? 12.039 7.777 -7.102 1.00 95.31 81 ALA A N 1
ATOM 600 C CA . ALA A 1 81 ? 11.286 6.563 -6.822 1.00 95.31 81 ALA A CA 1
ATOM 601 C C . ALA A 1 81 ? 9.784 6.852 -6.778 1.00 95.31 81 ALA A C 1
ATOM 603 O O . ALA A 1 81 ? 9.343 7.794 -6.118 1.00 95.31 81 ALA A O 1
ATOM 604 N N . SER A 1 82 ? 8.992 6.028 -7.463 1.00 95.44 82 SER A N 1
ATOM 605 C CA . SER A 1 82 ? 7.541 6.028 -7.288 1.00 95.44 82 SER A CA 1
ATOM 606 C C . SER A 1 82 ? 7.170 5.366 -5.957 1.00 95.44 82 SER A C 1
ATOM 608 O O . SER A 1 82 ? 7.942 4.571 -5.419 1.00 95.44 82 SER A O 1
ATOM 610 N N . ALA A 1 83 ? 5.971 5.638 -5.432 1.00 95.00 83 ALA A N 1
ATOM 611 C CA . ALA A 1 83 ? 5.460 4.953 -4.238 1.00 95.00 83 ALA A CA 1
ATOM 612 C C . ALA A 1 83 ? 5.489 3.422 -4.398 1.00 95.00 83 ALA A C 1
ATOM 614 O O . ALA A 1 83 ? 5.965 2.700 -3.528 1.00 95.00 83 ALA A O 1
ATOM 615 N N . ARG A 1 84 ? 5.081 2.944 -5.577 1.00 94.69 84 ARG A N 1
ATOM 616 C CA . ARG A 1 84 ? 5.178 1.547 -6.016 1.00 94.69 84 ARG A CA 1
ATOM 617 C C . ARG A 1 84 ? 6.619 1.016 -5.982 1.00 94.69 84 ARG A C 1
ATOM 619 O O . ARG A 1 84 ? 6.845 -0.088 -5.498 1.00 94.69 84 ARG A O 1
ATOM 626 N N . GLY A 1 85 ? 7.587 1.806 -6.448 1.00 96.31 85 GLY A N 1
ATOM 627 C CA . GLY A 1 85 ? 9.016 1.504 -6.338 1.00 96.31 85 GLY A CA 1
ATOM 628 C C . GLY A 1 85 ? 9.478 1.321 -4.899 1.00 96.31 85 GLY A C 1
ATOM 629 O O . GLY A 1 85 ? 10.080 0.301 -4.574 1.00 96.31 85 GLY A O 1
ATOM 630 N N . VAL A 1 86 ? 9.139 2.271 -4.027 1.00 96.88 86 VAL A N 1
ATOM 631 C CA . VAL A 1 86 ? 9.477 2.216 -2.598 1.00 96.88 86 VAL A CA 1
ATOM 632 C C . VAL A 1 86 ? 8.880 0.972 -1.936 1.00 96.88 86 VAL A C 1
ATOM 634 O O . VAL A 1 86 ? 9.605 0.227 -1.283 1.00 96.88 86 VAL A O 1
ATOM 637 N N . VAL A 1 87 ? 7.589 0.702 -2.152 1.00 97.06 87 VAL A N 1
ATOM 638 C CA . VAL A 1 87 ? 6.904 -0.471 -1.586 1.00 97.06 87 VAL A CA 1
ATOM 639 C C . VAL A 1 87 ? 7.540 -1.776 -2.059 1.00 97.06 87 VAL A C 1
ATOM 641 O O . VAL A 1 87 ? 7.782 -2.669 -1.251 1.00 97.06 87 VAL A O 1
ATOM 644 N N . HIS A 1 88 ? 7.885 -1.883 -3.342 1.00 97.31 88 HIS A N 1
ATOM 645 C CA . HIS A 1 88 ? 8.564 -3.071 -3.850 1.00 97.31 88 HIS A CA 1
ATOM 646 C C . HIS A 1 88 ? 9.968 -3.255 -3.246 1.00 97.31 88 HIS A C 1
ATOM 648 O O . HIS A 1 88 ? 10.365 -4.376 -2.936 1.00 97.31 88 HIS A O 1
ATOM 654 N N . LEU A 1 89 ? 10.718 -2.173 -3.016 1.00 97.06 89 LEU A N 1
ATOM 655 C CA . LEU A 1 89 ? 12.003 -2.246 -2.309 1.00 97.06 89 LEU A CA 1
ATOM 656 C C . LEU A 1 89 ? 11.830 -2.658 -0.835 1.00 97.06 89 LEU A C 1
ATOM 658 O O . LEU A 1 89 ? 12.700 -3.350 -0.298 1.00 97.06 89 LEU A O 1
ATOM 662 N N . CYS A 1 90 ? 10.702 -2.324 -0.195 1.00 97.19 90 CYS A N 1
ATOM 663 C CA . CYS A 1 90 ? 10.339 -2.891 1.108 1.00 97.19 90 CYS A CA 1
ATOM 664 C C . CYS A 1 90 ? 10.096 -4.406 1.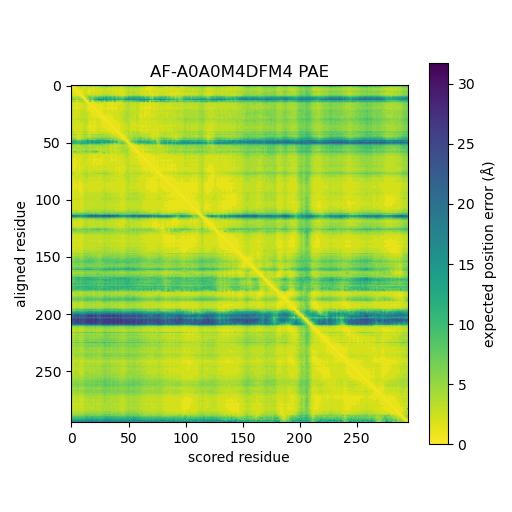011 1.00 97.19 90 CYS A C 1
ATOM 666 O O . CYS A 1 90 ? 10.644 -5.138 1.827 1.00 97.19 90 CYS A O 1
ATOM 668 N N . GLU A 1 91 ? 9.358 -4.901 0.006 1.00 97.25 91 GLU A N 1
ATOM 669 C CA . GLU A 1 91 ? 9.176 -6.352 -0.213 1.00 97.25 91 GLU A CA 1
ATOM 670 C C . GLU A 1 91 ? 10.520 -7.073 -0.391 1.00 97.25 91 GLU A C 1
ATOM 672 O O . GLU A 1 91 ? 10.748 -8.124 0.204 1.00 97.25 91 GLU A O 1
ATOM 677 N N . VAL A 1 92 ? 11.432 -6.498 -1.186 1.00 96.75 92 VAL A N 1
ATOM 678 C CA . VAL A 1 92 ? 12.783 -7.049 -1.390 1.00 96.75 92 VAL A CA 1
ATOM 679 C C . VAL A 1 92 ? 13.570 -7.085 -0.082 1.00 96.75 92 VAL A C 1
ATOM 681 O O . VAL A 1 92 ? 14.255 -8.066 0.188 1.00 96.75 92 VAL A O 1
ATOM 684 N N . THR A 1 93 ? 13.446 -6.046 0.742 1.00 97.00 93 THR A N 1
ATOM 685 C CA . THR A 1 93 ? 14.097 -5.977 2.058 1.00 97.00 93 THR A CA 1
ATOM 686 C C . THR A 1 93 ? 13.521 -7.010 3.030 1.00 97.00 93 THR A C 1
ATOM 688 O O . THR A 1 93 ? 14.274 -7.639 3.768 1.00 97.00 93 THR A O 1
ATOM 691 N N . LEU A 1 94 ? 12.202 -7.222 3.012 1.00 96.94 94 LEU A N 1
ATOM 692 C CA . LEU A 1 94 ? 11.522 -8.228 3.833 1.00 96.94 94 LEU A CA 1
ATOM 693 C C . LEU A 1 94 ? 11.732 -9.662 3.320 1.00 96.94 94 LEU A C 1
ATOM 695 O O . LEU A 1 94 ? 11.516 -10.611 4.070 1.00 96.94 94 LEU A O 1
ATOM 699 N N . GLY A 1 95 ? 12.107 -9.832 2.049 1.00 96.69 95 GLY A N 1
ATOM 700 C CA . GLY A 1 95 ? 12.207 -11.137 1.390 1.00 96.69 95 GLY A CA 1
ATOM 701 C C . GLY A 1 95 ? 10.854 -11.820 1.163 1.00 96.69 95 GLY A C 1
ATOM 702 O O . GLY A 1 95 ? 10.807 -13.022 0.907 1.00 96.69 95 GLY A O 1
ATOM 703 N N . GLN A 1 96 ? 9.750 -11.079 1.279 1.00 96.69 96 GLN A N 1
ATOM 704 C CA . GLN A 1 96 ? 8.392 -11.596 1.130 1.00 96.69 96 GLN A CA 1
ATOM 705 C C . GLN A 1 96 ? 7.422 -10.506 0.662 1.00 96.69 96 GLN A C 1
ATOM 707 O O . GLN A 1 96 ? 7.712 -9.311 0.713 1.00 96.69 96 GLN A O 1
ATOM 712 N N . ARG A 1 97 ? 6.258 -10.938 0.168 1.00 96.81 97 ARG A N 1
ATOM 713 C CA . ARG A 1 97 ? 5.171 -10.045 -0.248 1.00 96.81 97 ARG A CA 1
ATOM 714 C C . ARG A 1 97 ? 4.588 -9.311 0.950 1.00 96.81 97 ARG A C 1
ATOM 716 O O . ARG A 1 97 ? 4.480 -9.891 2.029 1.00 96.81 97 ARG A O 1
ATOM 723 N N . ILE A 1 98 ? 4.202 -8.054 0.740 1.00 97.69 98 ILE A N 1
ATOM 724 C CA . ILE A 1 98 ? 3.583 -7.257 1.799 1.00 97.69 98 ILE A CA 1
ATOM 725 C C . ILE A 1 98 ? 2.130 -7.678 1.993 1.00 97.69 98 ILE A C 1
ATOM 727 O O . ILE A 1 98 ? 1.320 -7.597 1.074 1.00 97.69 98 ILE A O 1
ATOM 731 N N . ASP A 1 99 ? 1.790 -8.100 3.197 1.00 97.81 99 ASP A N 1
ATOM 732 C CA . ASP A 1 99 ? 0.454 -8.511 3.594 1.00 97.81 99 ASP A CA 1
ATOM 733 C C . ASP A 1 99 ? 0.078 -7.855 4.934 1.00 97.81 99 ASP A C 1
ATOM 735 O O . ASP A 1 99 ? 0.808 -7.034 5.490 1.00 97.81 99 ASP A O 1
ATOM 739 N N . SER A 1 100 ? -1.089 -8.195 5.468 1.00 97.94 100 SER A N 1
ATOM 740 C CA . SER A 1 100 ? -1.579 -7.668 6.741 1.00 97.94 100 SER A CA 1
ATOM 741 C C . SER A 1 100 ? -0.655 -7.981 7.923 1.00 97.94 100 SER A C 1
ATOM 743 O O . SER A 1 100 ? -0.641 -7.220 8.886 1.00 97.94 100 SER A O 1
ATOM 745 N N . ASN A 1 101 ? 0.139 -9.052 7.854 1.00 98.12 101 ASN A N 1
ATOM 746 C CA . ASN A 1 101 ? 1.013 -9.480 8.943 1.00 98.12 101 ASN A CA 1
ATOM 747 C C . ASN A 1 101 ? 2.325 -8.689 8.997 1.00 98.12 101 ASN A C 1
ATOM 749 O O . ASN A 1 101 ? 2.911 -8.575 10.068 1.00 98.12 101 ASN A O 1
ATOM 753 N N . ASN A 1 102 ? 2.797 -8.153 7.867 1.00 97.81 102 ASN A N 1
ATOM 754 C CA . ASN A 1 102 ? 4.110 -7.499 7.778 1.00 97.81 102 ASN A CA 1
ATOM 755 C C . ASN A 1 102 ? 4.070 -6.050 7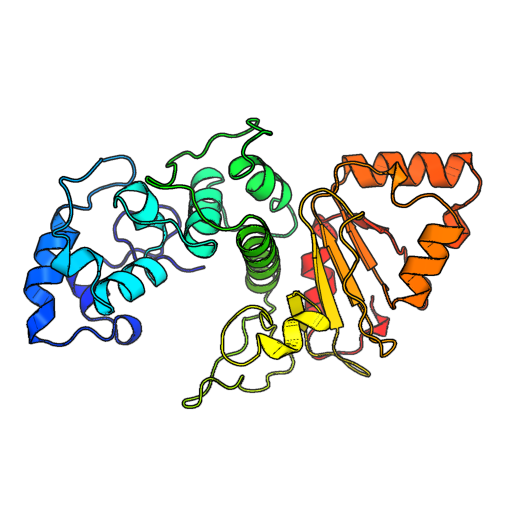.250 1.00 97.81 102 ASN A C 1
ATOM 757 O O . ASN A 1 102 ? 5.114 -5.400 7.152 1.00 97.81 102 ASN A O 1
ATOM 761 N N . VAL A 1 103 ? 2.893 -5.498 6.931 1.00 97.81 103 VAL A N 1
ATOM 762 C CA . VAL A 1 103 ? 2.785 -4.137 6.376 1.00 97.81 103 VAL A CA 1
ATOM 763 C C . VAL A 1 103 ? 3.341 -3.058 7.309 1.00 97.81 103 VAL A C 1
ATOM 765 O O . VAL A 1 103 ? 3.891 -2.064 6.836 1.00 97.81 103 VAL A O 1
ATOM 768 N N . TYR A 1 104 ? 3.271 -3.254 8.629 1.00 97.00 104 TYR A N 1
ATOM 769 C CA . TYR A 1 104 ? 3.877 -2.313 9.572 1.00 97.00 104 TYR A CA 1
ATOM 770 C C . TYR A 1 104 ? 5.413 -2.368 9.547 1.00 97.00 104 TYR A C 1
ATOM 772 O O . TYR A 1 104 ? 6.071 -1.341 9.709 1.00 97.00 104 TYR A O 1
ATOM 780 N N . ASP A 1 105 ? 6.008 -3.529 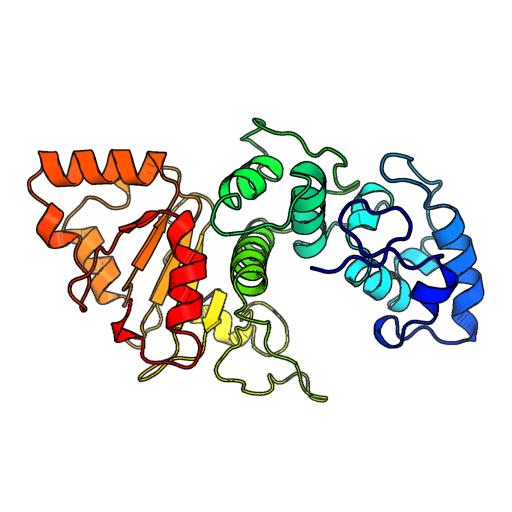9.263 1.00 96.75 105 ASP A N 1
ATOM 781 C CA . ASP A 1 105 ? 7.451 -3.631 9.033 1.00 96.75 105 ASP A CA 1
ATOM 782 C C . ASP A 1 105 ? 7.857 -2.910 7.746 1.00 96.75 105 ASP A C 1
ATOM 784 O O . ASP A 1 105 ? 8.821 -2.143 7.750 1.00 96.75 105 ASP A O 1
ATOM 788 N N . ALA A 1 106 ? 7.076 -3.057 6.673 1.00 96.88 106 ALA A N 1
ATOM 789 C CA . ALA A 1 106 ? 7.284 -2.304 5.436 1.00 96.88 106 ALA A CA 1
ATOM 790 C C . ALA A 1 106 ? 7.166 -0.785 5.639 1.00 96.88 106 ALA A C 1
ATOM 792 O O . ALA A 1 106 ? 7.963 -0.027 5.080 1.00 96.88 106 ALA A O 1
ATOM 793 N N . PHE A 1 107 ? 6.211 -0.342 6.463 1.00 96.00 107 PHE A N 1
ATOM 794 C CA . PHE A 1 107 ? 6.094 1.054 6.878 1.00 96.00 107 PHE A CA 1
ATOM 795 C C . PHE A 1 107 ? 7.359 1.534 7.593 1.00 96.00 107 PHE A C 1
ATOM 797 O O . PHE A 1 107 ? 7.892 2.577 7.217 1.00 96.00 107 PHE A O 1
ATOM 804 N N . LYS A 1 108 ? 7.871 0.770 8.568 1.00 95.06 108 LYS A N 1
ATOM 805 C CA . LYS A 1 108 ? 9.099 1.114 9.302 1.00 95.06 108 LYS A CA 1
ATOM 806 C C . LYS A 1 108 ? 10.318 1.208 8.381 1.00 95.06 108 LYS A C 1
ATOM 808 O O . LYS A 1 108 ? 11.108 2.128 8.552 1.00 95.06 108 LYS A O 1
ATOM 813 N N . ILE A 1 109 ? 10.444 0.326 7.382 1.00 95.50 109 ILE A N 1
ATOM 814 C CA . ILE A 1 109 ? 11.567 0.341 6.423 1.00 95.50 109 ILE A CA 1
ATOM 815 C C . ILE A 1 109 ? 11.655 1.665 5.661 1.00 95.50 109 ILE A C 1
ATOM 817 O O . ILE A 1 109 ? 12.730 2.252 5.544 1.00 95.50 109 ILE A O 1
ATOM 821 N N . GLN A 1 110 ? 10.526 2.143 5.138 1.00 94.19 110 GLN A N 1
ATOM 822 C CA . GLN A 1 110 ? 10.496 3.380 4.354 1.00 94.19 110 GLN A CA 1
ATOM 823 C C . GLN A 1 110 ? 10.464 4.650 5.213 1.00 94.19 110 GLN A C 1
ATOM 825 O O . GLN A 1 110 ? 10.632 5.751 4.688 1.00 94.19 110 GLN A O 1
ATOM 830 N N . HIS A 1 111 ? 10.222 4.523 6.519 1.00 92.44 111 HIS A N 1
ATOM 831 C CA . HIS A 1 111 ? 9.999 5.672 7.379 1.00 92.44 111 HIS A CA 1
ATOM 832 C C . HIS A 1 111 ? 11.301 6.454 7.616 1.00 92.44 111 HIS A C 1
ATOM 834 O O . HIS A 1 111 ? 12.280 5.882 8.100 1.00 92.44 111 HIS A O 1
ATOM 840 N N . PRO A 1 112 ? 11.331 7.779 7.380 1.00 87.62 112 PRO A N 1
ATOM 841 C CA . PRO A 1 112 ? 12.570 8.557 7.451 1.00 87.62 112 PRO A CA 1
ATOM 842 C C . PRO A 1 112 ? 13.176 8.621 8.860 1.00 87.62 112 PRO A C 1
ATOM 844 O O . PRO A 1 112 ? 14.376 8.845 9.003 1.00 87.62 112 PRO A O 1
ATOM 847 N N . THR A 1 113 ? 12.359 8.450 9.904 1.00 86.31 113 THR A N 1
ATOM 848 C CA . THR A 1 113 ? 12.772 8.613 11.309 1.00 86.31 113 THR A CA 1
ATOM 849 C C . THR A 1 113 ? 12.617 7.353 12.164 1.00 86.31 113 THR A C 1
ATOM 851 O O . THR A 1 113 ? 12.947 7.403 13.347 1.00 86.31 113 THR A O 1
ATOM 854 N N . MET A 1 114 ? 12.167 6.219 11.603 1.00 84.19 114 MET A N 1
ATOM 855 C CA . MET A 1 114 ? 12.056 4.941 12.336 1.00 84.19 114 MET A CA 1
ATOM 856 C C . MET A 1 114 ? 13.024 3.881 11.779 1.00 84.19 114 MET A C 1
ATOM 858 O O . MET A 1 114 ? 12.580 2.878 11.220 1.00 84.19 114 MET A O 1
ATOM 862 N N . PRO A 1 115 ? 14.351 4.043 11.938 1.00 60.38 115 PRO A N 1
ATOM 863 C CA . PRO A 1 115 ? 15.346 3.177 11.308 1.00 60.38 115 PRO A CA 1
ATOM 864 C C . PRO A 1 115 ? 15.527 1.861 12.082 1.00 60.38 115 PRO A C 1
ATOM 866 O O . PRO A 1 115 ? 16.617 1.543 12.547 1.00 60.38 115 PRO A O 1
ATOM 869 N N . THR A 1 116 ? 14.453 1.097 12.271 1.00 75.31 116 THR A N 1
ATOM 870 C CA . THR A 1 116 ? 14.554 -0.242 12.878 1.00 75.31 116 THR A CA 1
ATOM 871 C C . THR A 1 116 ? 15.016 -1.281 11.861 1.00 75.31 116 THR A C 1
ATOM 873 O O . THR A 1 116 ? 15.733 -2.207 12.227 1.00 75.31 116 THR A O 1
ATOM 876 N N . ILE A 1 117 ? 14.661 -1.105 10.583 1.00 86.06 117 ILE A N 1
ATOM 877 C CA . ILE A 1 117 ? 15.049 -1.990 9.481 1.00 86.06 117 ILE A CA 1
ATOM 878 C C . ILE A 1 117 ? 15.428 -1.103 8.283 1.00 86.06 117 ILE A C 1
ATOM 880 O O . ILE A 1 117 ? 14.543 -0.477 7.709 1.00 86.06 117 ILE A O 1
ATOM 884 N N . PRO A 1 118 ? 16.711 -0.976 7.906 1.00 92.00 118 PRO A N 1
ATOM 885 C CA . PRO A 1 118 ? 17.082 -0.213 6.718 1.00 92.00 118 PRO A CA 1
ATOM 886 C C . PRO A 1 118 ? 16.688 -0.967 5.442 1.00 92.00 118 PRO A C 1
ATOM 888 O O . PRO A 1 118 ? 16.625 -2.196 5.439 1.00 92.00 118 PRO A O 1
ATOM 891 N N . PHE A 1 119 ? 16.492 -0.241 4.338 1.00 95.12 119 PHE A N 1
ATOM 892 C CA . PHE A 1 119 ? 16.399 -0.867 3.018 1.00 95.12 119 PHE A CA 1
ATOM 893 C C . PHE A 1 119 ? 17.626 -1.742 2.748 1.00 95.12 119 PHE A C 1
ATOM 895 O O . PHE A 1 119 ? 18.758 -1.289 2.922 1.00 95.12 119 PHE A O 1
ATOM 902 N N . LEU A 1 120 ? 17.400 -2.951 2.231 1.00 95.75 120 LEU A N 1
ATOM 903 C CA . LEU A 1 120 ? 18.479 -3.778 1.690 1.00 95.75 120 LEU A CA 1
ATOM 904 C C . LEU A 1 120 ? 19.086 -3.125 0.438 1.00 95.75 120 LEU A C 1
ATOM 906 O O . LEU A 1 120 ? 20.301 -3.102 0.269 1.00 95.75 120 LEU A O 1
ATOM 910 N N . TYR A 1 121 ? 18.225 -2.541 -0.400 1.00 95.25 121 TYR A N 1
ATOM 911 C CA . TYR A 1 121 ? 18.598 -1.755 -1.574 1.00 95.25 121 TYR A CA 1
ATOM 912 C C . TYR A 1 121 ? 17.821 -0.433 -1.543 1.00 95.25 121 TYR A C 1
ATOM 914 O O . TYR A 1 121 ? 16.658 -0.404 -1.955 1.00 95.25 121 TYR A O 1
ATOM 922 N N . PRO A 1 122 ? 18.392 0.652 -0.988 1.00 94.44 122 PRO A N 1
ATOM 923 C CA . PRO A 1 122 ? 17.687 1.923 -0.904 1.00 94.44 122 PRO A CA 1
ATOM 924 C C . PRO A 1 122 ? 17.439 2.491 -2.307 1.00 94.44 122 PRO A C 1
ATOM 926 O O . PRO A 1 122 ? 18.275 2.313 -3.195 1.00 94.44 122 PRO A O 1
ATOM 929 N N . PRO A 1 123 ? 16.323 3.205 -2.529 1.00 94.75 123 PRO A N 1
ATOM 930 C CA . PRO A 1 123 ? 16.141 3.940 -3.772 1.00 94.75 123 PRO A CA 1
ATOM 931 C C . PRO A 1 123 ? 17.250 4.990 -3.914 1.00 94.75 123 PRO A C 1
ATOM 933 O O . PRO A 1 123 ? 17.569 5.696 -2.956 1.00 94.75 123 PRO A O 1
ATOM 936 N N . ALA A 1 124 ? 17.791 5.150 -5.120 1.00 92.88 124 ALA A N 1
ATOM 937 C CA . ALA A 1 124 ? 18.826 6.141 -5.402 1.00 92.88 124 ALA A CA 1
ATOM 938 C C . ALA A 1 124 ? 18.329 7.580 -5.155 1.00 92.88 124 ALA A C 1
ATOM 940 O O . ALA A 1 124 ? 19.111 8.466 -4.813 1.00 92.88 124 ALA A O 1
ATOM 941 N N . ASN A 1 125 ? 17.019 7.818 -5.299 1.00 92.06 125 ASN A N 1
ATOM 942 C CA . ASN A 1 125 ? 16.380 9.105 -5.028 1.00 92.06 125 ASN A CA 1
ATOM 943 C C . 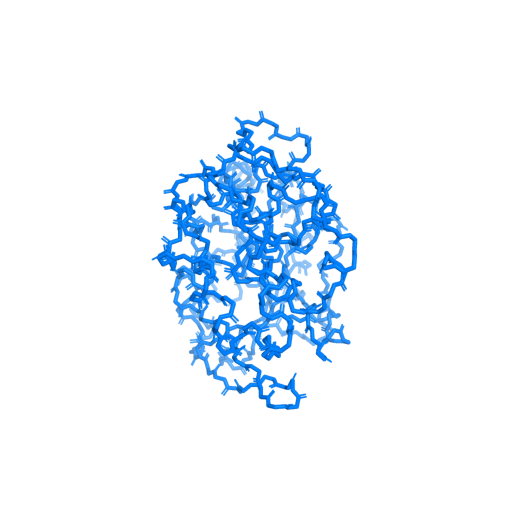ASN A 1 125 ? 15.029 8.920 -4.290 1.00 92.06 125 ASN A C 1
ATOM 945 O O . ASN A 1 125 ? 13.972 8.831 -4.932 1.00 92.06 125 ASN A O 1
ATOM 949 N N . PRO A 1 126 ? 15.038 8.849 -2.940 1.00 87.62 126 PRO A N 1
ATOM 950 C CA . PRO A 1 126 ? 13.836 8.710 -2.117 1.00 87.62 126 PRO A CA 1
ATOM 951 C C . PRO A 1 126 ? 13.085 10.045 -2.039 1.00 87.62 126 PRO A C 1
ATOM 953 O O . PRO A 1 126 ? 13.311 10.854 -1.140 1.00 87.62 126 PRO A O 1
ATOM 956 N N . ARG A 1 127 ? 12.198 10.309 -3.002 1.00 89.88 127 ARG A N 1
ATOM 957 C CA . ARG A 1 127 ? 11.332 11.506 -3.009 1.00 89.88 127 ARG A CA 1
ATOM 958 C C . ARG A 1 127 ? 9.859 11.202 -3.291 1.00 89.88 127 ARG A C 1
ATOM 960 O O . ARG A 1 127 ? 9.110 12.103 -3.659 1.00 89.88 127 ARG A O 1
ATOM 967 N N . ALA A 1 128 ? 9.441 9.950 -3.119 1.00 88.12 128 ALA A N 1
ATOM 968 C CA . ALA A 1 128 ? 8.025 9.599 -3.160 1.00 88.12 128 ALA A CA 1
ATOM 969 C C . ALA A 1 128 ? 7.260 10.317 -2.032 1.00 88.12 128 ALA A C 1
ATOM 971 O O . ALA A 1 128 ? 7.771 10.469 -0.920 1.00 88.12 128 ALA A O 1
ATOM 972 N N . GLY A 1 129 ? 6.034 10.761 -2.317 1.00 89.19 129 GLY A N 1
ATOM 973 C CA . GLY A 1 129 ? 5.171 11.377 -1.314 1.00 89.19 129 GLY A CA 1
ATOM 974 C C . GLY A 1 129 ? 4.755 10.357 -0.255 1.00 89.19 129 GLY A C 1
ATOM 975 O O . GLY A 1 129 ? 4.284 9.277 -0.597 1.00 89.19 129 GLY A O 1
ATOM 976 N N . GLY A 1 130 ? 4.887 10.705 1.029 1.00 90.06 130 GLY A N 1
ATOM 977 C CA . GLY A 1 130 ? 4.549 9.799 2.135 1.00 90.06 130 GLY A CA 1
ATOM 978 C C . GLY A 1 130 ? 3.128 9.238 2.038 1.00 90.06 130 GLY A C 1
ATOM 979 O O . GLY A 1 130 ? 2.941 8.034 2.162 1.00 90.06 130 GLY A O 1
ATOM 980 N N . GLY A 1 131 ? 2.139 10.085 1.726 1.00 89.00 131 GLY A N 1
ATOM 981 C CA . GLY A 1 131 ? 0.748 9.657 1.531 1.00 89.00 131 GLY A CA 1
ATOM 982 C C . GLY A 1 131 ? 0.579 8.630 0.406 1.00 89.00 131 GLY A C 1
ATOM 983 O O . GLY A 1 131 ? -0.098 7.625 0.604 1.00 89.00 131 GLY A O 1
ATOM 984 N N . ASP A 1 132 ? 1.262 8.829 -0.724 1.00 90.94 132 ASP A N 1
ATOM 985 C CA . ASP A 1 132 ? 1.207 7.906 -1.864 1.00 90.94 132 ASP A CA 1
ATOM 986 C C . ASP A 1 132 ? 1.840 6.548 -1.510 1.00 90.94 132 ASP A C 1
ATOM 988 O O . ASP A 1 132 ? 1.348 5.501 -1.929 1.00 90.94 132 ASP A O 1
ATOM 992 N N . ILE A 1 133 ? 2.912 6.544 -0.703 1.00 94.19 133 ILE A N 1
ATOM 993 C CA . ILE A 1 133 ? 3.526 5.306 -0.194 1.00 94.19 133 ILE A CA 1
ATOM 994 C C . ILE A 1 133 ? 2.546 4.569 0.723 1.00 94.19 133 ILE A C 1
ATOM 996 O O . ILE A 1 133 ? 2.405 3.355 0.597 1.00 94.19 133 ILE A O 1
ATOM 1000 N N . MET A 1 134 ? 1.845 5.272 1.621 1.00 94.44 134 MET A N 1
ATOM 1001 C CA . MET A 1 134 ? 0.894 4.626 2.537 1.00 94.44 134 MET A CA 1
ATOM 1002 C C . MET A 1 134 ? -0.263 3.985 1.772 1.00 94.44 134 MET A C 1
ATOM 1004 O O . MET A 1 134 ? -0.681 2.870 2.086 1.00 94.44 134 MET A O 1
ATOM 1008 N N . GLU A 1 135 ? -0.772 4.676 0.754 1.00 93.69 135 GLU A N 1
ATOM 1009 C CA . GLU A 1 135 ? -1.816 4.142 -0.113 1.00 93.69 135 GLU A CA 1
ATOM 1010 C C . GLU A 1 135 ? -1.326 2.920 -0.891 1.00 93.69 135 GLU A C 1
ATOM 1012 O O . GLU A 1 135 ? -2.024 1.907 -0.942 1.00 93.69 135 GLU A O 1
ATOM 1017 N N . ALA A 1 136 ? -0.106 2.970 -1.432 1.00 94.94 136 ALA A N 1
ATOM 1018 C CA . ALA A 1 136 ? 0.503 1.831 -2.108 1.00 94.94 136 ALA A CA 1
ATOM 1019 C C . ALA A 1 136 ? 0.692 0.628 -1.163 1.00 94.94 136 ALA A C 1
ATOM 1021 O O . ALA A 1 136 ? 0.406 -0.498 -1.565 1.00 94.94 136 ALA A O 1
ATOM 1022 N N . LEU A 1 137 ? 1.091 0.847 0.097 1.00 96.94 137 LEU A N 1
ATOM 1023 C CA . LEU A 1 137 ? 1.163 -0.208 1.117 1.00 96.94 137 LEU A CA 1
ATOM 1024 C C . LEU A 1 137 ? -0.212 -0.836 1.366 1.00 96.94 137 LEU A C 1
ATOM 1026 O O . LEU A 1 137 ? -0.350 -2.055 1.287 1.00 96.94 137 LEU A O 1
ATOM 1030 N N . CYS A 1 138 ? -1.239 -0.016 1.613 1.00 97.31 138 CYS A N 1
ATOM 1031 C CA . CYS A 1 138 ? -2.615 -0.488 1.787 1.00 97.31 138 CYS A CA 1
ATOM 1032 C C . CYS A 1 138 ? -3.080 -1.314 0.578 1.00 97.31 138 CYS A C 1
ATOM 1034 O O . CYS A 1 138 ? -3.696 -2.369 0.723 1.00 97.31 138 CYS A O 1
ATOM 1036 N N . SER A 1 139 ? -2.759 -0.844 -0.625 1.00 96.00 139 SER A N 1
ATOM 1037 C CA . SER A 1 139 ? -3.150 -1.474 -1.878 1.00 96.00 139 SER A CA 1
ATOM 1038 C C . SER A 1 139 ? -2.467 -2.823 -2.133 1.00 96.00 139 SER A C 1
ATOM 1040 O O . SER A 1 139 ? -3.102 -3.749 -2.648 1.00 96.00 139 SER A O 1
ATOM 1042 N N . GLU A 1 140 ? -1.193 -2.973 -1.759 1.00 96.25 140 GLU A N 1
ATOM 1043 C CA . GLU A 1 140 ? -0.504 -4.268 -1.837 1.00 96.25 140 GLU A CA 1
ATOM 1044 C C . GLU A 1 140 ? -1.086 -5.273 -0.838 1.00 96.25 140 GLU A C 1
ATOM 1046 O O . GLU A 1 140 ? -1.272 -6.433 -1.203 1.00 96.25 140 GLU A O 1
ATOM 1051 N N . VAL A 1 141 ? -1.463 -4.839 0.373 1.00 97.94 141 VAL A N 1
ATOM 1052 C CA . VAL A 1 141 ? -2.126 -5.722 1.348 1.00 97.94 141 VAL A CA 1
ATOM 1053 C C . VAL A 1 141 ? -3.428 -6.293 0.786 1.00 97.94 141 VAL A C 1
ATOM 1055 O O . VAL A 1 141 ? -3.651 -7.501 0.889 1.00 97.94 141 VAL A O 1
ATOM 1058 N N . LEU A 1 142 ? -4.261 -5.446 0.168 1.00 97.50 142 LEU A N 1
ATOM 1059 C CA . LEU A 1 142 ? -5.505 -5.854 -0.497 1.00 97.50 142 LEU A CA 1
ATOM 1060 C C . LEU A 1 142 ? -5.238 -6.874 -1.611 1.00 97.50 142 LEU A C 1
ATOM 1062 O O . LEU A 1 142 ? -5.815 -7.964 -1.612 1.00 97.50 142 LEU A O 1
ATOM 1066 N N . SER A 1 143 ? -4.304 -6.546 -2.507 1.00 95.75 143 SER A N 1
ATOM 1067 C CA . SER A 1 143 ? -3.953 -7.379 -3.663 1.00 95.75 143 SER A CA 1
ATOM 1068 C C . SER A 1 143 ? -3.439 -8.756 -3.250 1.00 95.75 143 SER A C 1
ATOM 1070 O O . SER A 1 143 ? -3.865 -9.770 -3.805 1.00 95.75 143 SER A O 1
ATOM 1072 N N . ASN A 1 144 ? -2.562 -8.807 -2.244 1.00 96.25 144 ASN A N 1
ATOM 1073 C CA . ASN A 1 144 ? -1.982 -10.054 -1.747 1.00 96.25 144 ASN A CA 1
ATOM 1074 C C . ASN A 1 144 ? -2.980 -10.887 -0.918 1.00 96.25 144 ASN A C 1
ATOM 1076 O O . ASN A 1 144 ? -2.789 -12.093 -0.786 1.00 96.25 144 ASN A O 1
ATOM 1080 N N . HIS A 1 145 ? -4.083 -10.289 -0.450 1.00 96.81 145 HIS A N 1
ATOM 1081 C CA . HIS A 1 145 ? -5.238 -11.005 0.109 1.00 96.81 145 HIS A CA 1
ATOM 1082 C C . HIS A 1 145 ? -6.297 -11.388 -0.933 1.00 96.81 145 HIS A C 1
ATOM 1084 O O . HIS A 1 145 ? -7.307 -11.988 -0.582 1.00 96.81 145 HIS A O 1
ATOM 1090 N N . GLY A 1 146 ? -6.085 -11.083 -2.214 1.00 95.56 146 GLY A N 1
ATOM 1091 C CA . GLY A 1 146 ? -6.988 -11.476 -3.295 1.00 95.56 146 GLY A CA 1
ATOM 1092 C C . GLY A 1 146 ? -8.047 -10.439 -3.674 1.00 95.56 146 GLY A C 1
ATOM 1093 O O . GLY A 1 146 ? -8.823 -10.706 -4.590 1.00 95.56 146 GLY A O 1
ATOM 1094 N N . VAL A 1 147 ? -8.056 -9.255 -3.054 1.00 96.19 147 VAL A N 1
ATOM 1095 C CA . VAL A 1 147 ? -8.839 -8.106 -3.536 1.00 96.19 14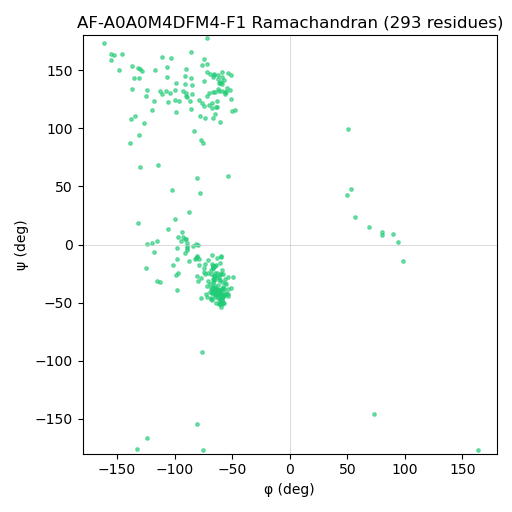7 VAL A CA 1
ATOM 1096 C C . VAL A 1 147 ? -8.010 -7.419 -4.616 1.00 96.19 147 VAL A C 1
ATOM 1098 O O . VAL A 1 147 ? -7.059 -6.704 -4.325 1.00 96.19 147 VAL A O 1
ATOM 1101 N N . GLN A 1 148 ? -8.295 -7.725 -5.879 1.00 93.25 148 GLN A N 1
ATOM 1102 C CA . GLN A 1 148 ? -7.458 -7.286 -6.999 1.00 93.25 148 GLN A CA 1
ATOM 1103 C C . GLN A 1 148 ? -7.670 -5.807 -7.321 1.00 93.25 148 GLN A C 1
ATOM 1105 O O . GLN A 1 148 ? -8.758 -5.273 -7.136 1.00 93.25 148 GLN A O 1
ATOM 1110 N N . HIS A 1 149 ? -6.676 -5.157 -7.915 1.00 92.69 149 HIS A N 1
ATOM 1111 C CA . HIS A 1 149 ? -6.894 -3.841 -8.509 1.00 92.69 149 HIS A CA 1
ATOM 1112 C C . HIS A 1 149 ? -7.963 -3.889 -9.607 1.00 92.69 149 HIS A C 1
ATOM 1114 O O . HIS A 1 149 ? -7.989 -4.811 -10.423 1.00 92.69 149 HIS A O 1
ATOM 1120 N N . MET A 1 150 ? -8.818 -2.870 -9.660 1.00 92.62 150 MET A N 1
ATOM 1121 C CA . MET A 1 150 ? -9.717 -2.664 -10.790 1.00 92.62 150 MET A CA 1
ATOM 1122 C C . MET A 1 150 ? -8.914 -2.359 -12.052 1.00 92.62 150 MET A C 1
ATOM 1124 O O . MET A 1 150 ? -8.054 -1.475 -12.065 1.00 92.62 150 MET A O 1
ATOM 1128 N N . GLU A 1 151 ? -9.242 -3.066 -13.128 1.00 90.19 151 GLU A N 1
ATOM 1129 C CA . GLU A 1 151 ? -8.699 -2.779 -14.449 1.00 90.19 151 GLU A CA 1
ATOM 1130 C C . GLU A 1 151 ? -9.257 -1.458 -14.984 1.00 90.19 151 GLU A C 1
ATOM 1132 O O . GLU A 1 151 ? -10.406 -1.092 -14.727 1.00 90.19 151 GLU A O 1
ATOM 1137 N N . LEU A 1 152 ? -8.443 -0.743 -15.758 1.00 87.69 152 LEU A N 1
ATOM 1138 C CA . LEU A 1 152 ? -8.870 0.463 -16.458 1.00 87.69 152 LEU A CA 1
ATOM 1139 C C . LEU A 1 152 ? -9.184 0.126 -17.917 1.00 87.69 152 LEU A C 1
ATOM 1141 O O . LEU A 1 152 ? -8.393 -0.527 -18.599 1.00 87.69 152 LEU A O 1
ATOM 1145 N N . GLY A 1 153 ? -10.323 0.609 -18.403 1.00 88.88 153 GLY A N 1
ATOM 1146 C CA . GLY A 1 153 ? -10.709 0.522 -19.804 1.00 88.88 153 GLY A CA 1
ATOM 1147 C C . GLY A 1 153 ? -9.897 1.461 -20.712 1.00 88.88 153 GLY A C 1
ATOM 1148 O O . GLY A 1 153 ? -9.073 2.250 -20.241 1.00 88.88 153 GLY A O 1
ATOM 1149 N N . PRO A 1 154 ? -10.140 1.427 -22.036 1.00 87.06 154 PRO A N 1
ATOM 1150 C CA . PRO A 1 154 ? -9.434 2.265 -23.016 1.00 87.06 154 PRO A CA 1
ATOM 1151 C C . PRO A 1 154 ? -9.568 3.780 -22.789 1.00 87.06 154 PRO A C 1
ATOM 1153 O O . PRO A 1 154 ? -8.744 4.560 -23.263 1.00 87.06 154 PRO A O 1
ATOM 1156 N N . ASP A 1 155 ? -10.609 4.206 -22.079 1.00 87.38 155 ASP A N 1
ATOM 1157 C CA . ASP A 1 155 ? -10.884 5.589 -21.695 1.00 87.38 155 ASP A CA 1
ATOM 1158 C C . ASP A 1 155 ? -10.340 5.945 -20.298 1.00 87.38 155 ASP A C 1
ATOM 1160 O O . ASP A 1 155 ? -10.648 7.017 -19.770 1.00 87.38 155 ASP A O 1
ATOM 1164 N N . ASN A 1 156 ? -9.516 5.077 -19.705 1.00 80.00 156 ASN A N 1
ATOM 1165 C CA . ASN A 1 156 ? -9.001 5.180 -18.341 1.00 80.00 156 ASN A CA 1
ATOM 1166 C C . ASN A 1 156 ? -10.100 5.266 -17.263 1.00 80.00 156 ASN A C 1
ATOM 1168 O O . ASN A 1 156 ? -9.839 5.804 -16.182 1.00 80.00 156 ASN A O 1
ATOM 1172 N N . TRP A 1 157 ? -11.313 4.773 -17.540 1.00 86.25 157 TRP A N 1
ATOM 1173 C CA . TRP A 1 157 ? -12.324 4.534 -16.509 1.00 86.25 157 TRP A CA 1
ATOM 1174 C C . TRP A 1 157 ? -12.218 3.108 -15.959 1.00 86.25 157 TRP A C 1
ATOM 1176 O O . TRP A 1 157 ? -11.907 2.189 -16.717 1.00 86.25 157 TRP A O 1
ATOM 1186 N N . PRO A 1 158 ? -12.475 2.892 -14.658 1.00 88.75 158 PRO A N 1
ATOM 1187 C CA . PRO A 1 158 ? -12.471 1.555 -14.079 1.00 88.75 158 PRO A CA 1
ATOM 1188 C C . PRO A 1 158 ? -13.541 0.661 -14.701 1.00 88.75 158 PRO A C 1
ATOM 1190 O O . PRO A 1 158 ? -14.707 1.048 -14.819 1.00 88.75 158 PRO A O 1
ATOM 1193 N N . ILE A 1 159 ? -13.152 -0.563 -15.040 1.00 90.88 159 ILE A N 1
ATOM 1194 C CA . ILE A 1 159 ? -14.076 -1.640 -15.370 1.00 90.88 159 ILE A CA 1
ATOM 1195 C C . ILE A 1 159 ? -14.615 -2.174 -14.047 1.00 90.88 159 ILE A C 1
ATOM 1197 O O . ILE A 1 159 ? -13.889 -2.764 -13.247 1.00 90.88 159 ILE A O 1
ATOM 1201 N N . TRP A 1 160 ? -15.897 -1.917 -13.801 1.00 88.00 160 TRP A N 1
ATOM 1202 C CA . TRP A 1 160 ? -16.527 -2.228 -12.526 1.00 88.00 160 TRP A CA 1
ATOM 1203 C C . TRP A 1 160 ? -16.566 -3.742 -12.278 1.00 88.00 160 TRP A C 1
ATOM 1205 O O . TRP A 1 160 ? -17.283 -4.480 -12.952 1.00 88.00 160 TRP A O 1
ATOM 1215 N N . SER A 1 161 ? -15.795 -4.188 -11.286 1.00 87.38 161 SER A N 1
ATOM 1216 C CA . SER A 1 161 ? -15.707 -5.574 -10.825 1.00 87.38 161 SER A CA 1
ATOM 1217 C C . SER A 1 161 ? -15.995 -5.598 -9.335 1.00 87.38 161 SER A C 1
ATOM 1219 O O . SER A 1 161 ? -15.380 -4.851 -8.578 1.00 87.38 161 SER A O 1
ATOM 1221 N N . SER A 1 162 ? -16.926 -6.447 -8.903 1.00 84.31 162 SER A N 1
ATOM 1222 C CA . SER A 1 162 ? -17.360 -6.465 -7.507 1.00 84.31 162 SER A CA 1
ATOM 1223 C C . SER A 1 162 ? -16.239 -6.883 -6.548 1.00 84.31 162 SER A C 1
ATOM 1225 O O . SER A 1 162 ? -16.230 -6.431 -5.418 1.00 84.31 162 SER A O 1
ATOM 1227 N N . LYS A 1 163 ? -15.247 -7.669 -6.980 1.00 89.38 163 LYS A N 1
ATOM 1228 C CA . LYS A 1 163 ? -14.188 -8.200 -6.095 1.00 89.38 163 LYS A CA 1
ATOM 1229 C C . LYS A 1 163 ? -12.865 -7.432 -6.159 1.00 89.38 163 LYS A C 1
ATOM 1231 O O . LYS A 1 163 ? -11.813 -7.991 -5.851 1.00 89.38 163 LYS A O 1
ATOM 1236 N N . SER A 1 164 ? -12.905 -6.177 -6.596 1.00 93.25 164 SER A N 1
ATOM 1237 C CA . SER A 1 164 ? -11.702 -5.399 -6.900 1.00 93.25 164 SER A CA 1
ATOM 1238 C C . SER A 1 164 ? -11.708 -4.027 -6.236 1.00 93.25 164 SER A C 1
ATOM 1240 O O . SER A 1 164 ? -12.771 -3.452 -6.059 1.00 93.25 164 SER A O 1
ATOM 1242 N N . HIS A 1 165 ? -10.546 -3.458 -5.916 1.00 94.19 165 HIS A N 1
ATOM 1243 C CA . HIS A 1 165 ? -10.421 -2.115 -5.336 1.00 94.19 165 HIS A CA 1
ATOM 1244 C C . HIS A 1 165 ? -9.798 -1.110 -6.303 1.00 94.19 165 HIS A C 1
ATOM 1246 O O . HIS A 1 165 ? -9.129 -1.469 -7.272 1.00 94.19 165 HIS A O 1
ATOM 1252 N N . LEU A 1 166 ? -9.987 0.176 -6.021 1.00 91.69 166 LEU A N 1
ATOM 1253 C CA . LEU A 1 166 ? -9.447 1.260 -6.835 1.00 91.69 166 LEU A CA 1
ATOM 1254 C C . LEU A 1 166 ? -8.857 2.376 -5.976 1.00 91.69 166 LEU A C 1
ATOM 1256 O O . LEU A 1 166 ? -9.509 2.866 -5.059 1.00 91.69 166 LEU A O 1
ATOM 1260 N N . SER A 1 167 ? -7.658 2.823 -6.350 1.00 88.69 167 SER A N 1
ATOM 1261 C CA . SER A 1 167 ? -7.043 4.061 -5.866 1.00 88.69 167 SER A CA 1
ATOM 1262 C C . SER A 1 167 ? -7.787 5.279 -6.422 1.00 88.69 167 SER A C 1
ATOM 1264 O O . SER A 1 167 ? -7.859 5.474 -7.636 1.00 88.69 167 SER A O 1
ATOM 1266 N N . LEU A 1 168 ? -8.328 6.117 -5.539 1.00 85.50 168 LEU A N 1
ATOM 1267 C CA . LEU A 1 168 ? -9.006 7.366 -5.900 1.00 85.50 168 LEU A CA 1
ATOM 1268 C C . LEU A 1 168 ? -8.020 8.517 -6.142 1.00 85.50 168 LEU A C 1
ATOM 1270 O O . LEU A 1 168 ? -8.408 9.549 -6.684 1.00 85.50 168 LEU A O 1
ATOM 1274 N N . ASN A 1 169 ? -6.753 8.343 -5.756 1.00 77.50 169 ASN A N 1
ATOM 1275 C CA . ASN A 1 169 ? -5.673 9.313 -5.944 1.00 77.50 169 ASN A CA 1
ATOM 1276 C C . ASN A 1 169 ? -4.931 9.164 -7.279 1.00 77.50 169 ASN A C 1
ATOM 1278 O O . ASN A 1 169 ? -4.068 9.990 -7.599 1.00 77.50 169 ASN A O 1
ATOM 1282 N N . SER A 1 170 ? -5.264 8.138 -8.062 1.00 74.12 170 SER A N 1
ATOM 1283 C CA . SER A 1 170 ? -4.678 7.896 -9.374 1.00 74.12 170 SER A CA 1
ATOM 1284 C C . SER A 1 170 ? -5.709 7.962 -10.510 1.00 74.12 170 SER A C 1
ATOM 1286 O O . SER A 1 170 ? -6.898 7.672 -10.368 1.00 74.12 170 SER A O 1
ATOM 1288 N N . GLY A 1 171 ? -5.234 8.358 -11.693 1.00 75.56 171 GLY A N 1
ATOM 1289 C CA . GLY A 1 171 ? -6.042 8.390 -12.909 1.00 75.56 171 GLY A CA 1
ATOM 1290 C C . GLY A 1 171 ? -7.076 9.523 -12.958 1.00 75.56 171 GLY A C 1
ATOM 1291 O O . GLY A 1 171 ? -6.835 10.648 -12.525 1.00 75.56 171 GLY A O 1
ATOM 1292 N N . ARG A 1 172 ? -8.229 9.252 -13.585 1.00 81.38 172 ARG A N 1
ATOM 1293 C CA . ARG A 1 172 ? -9.282 10.260 -13.826 1.00 81.38 172 ARG A CA 1
ATOM 1294 C C . ARG A 1 172 ? -10.178 10.515 -12.610 1.00 81.38 172 ARG A C 1
ATOM 1296 O O . ARG A 1 172 ? -10.953 11.468 -12.631 1.00 81.38 172 ARG A O 1
ATOM 1303 N N . MET A 1 173 ? -10.062 9.698 -11.561 1.00 81.19 173 MET A N 1
ATOM 1304 C CA . MET A 1 173 ? -10.887 9.792 -10.352 1.00 81.19 173 MET A CA 1
ATOM 1305 C C . MET A 1 173 ? -10.266 10.652 -9.243 1.00 81.19 173 MET A C 1
ATOM 1307 O O . MET A 1 173 ? -10.885 10.800 -8.198 1.00 81.19 173 MET A O 1
ATOM 1311 N N . ASN A 1 174 ? -9.138 11.328 -9.501 1.00 79.50 174 ASN A N 1
ATOM 1312 C CA . ASN A 1 174 ? -8.472 12.230 -8.547 1.00 79.50 174 ASN A CA 1
ATOM 1313 C C . ASN A 1 174 ? -9.388 13.318 -7.962 1.00 79.50 174 ASN A C 1
ATOM 1315 O O . ASN A 1 174 ? -9.179 13.779 -6.842 1.00 79.50 174 ASN A O 1
ATOM 1319 N N . SER A 1 175 ? -10.420 13.736 -8.700 1.00 79.94 175 SER A N 1
ATOM 1320 C CA . SER A 1 175 ? -11.436 14.686 -8.224 1.00 79.94 175 SER A CA 1
ATOM 1321 C C . SER A 1 175 ? -12.310 14.129 -7.090 1.00 79.94 175 SER A C 1
ATOM 1323 O O . SER A 1 175 ? -12.905 14.898 -6.338 1.00 79.94 175 SER A O 1
ATOM 1325 N N . LEU A 1 176 ? -12.361 12.804 -6.939 1.00 76.88 176 LEU A N 1
ATOM 1326 C CA . LEU A 1 176 ? -13.101 12.072 -5.912 1.00 76.88 176 LEU A CA 1
ATOM 1327 C C . LEU A 1 176 ? -12.244 11.729 -4.685 1.00 76.88 176 LEU A C 1
ATOM 1329 O O . LEU A 1 176 ? -12.765 11.141 -3.740 1.00 76.88 176 LEU A O 1
ATOM 1333 N N . LYS A 1 177 ? -10.978 12.166 -4.638 1.00 73.19 177 LYS A N 1
ATOM 1334 C CA . LYS A 1 177 ? -10.094 12.060 -3.459 1.00 73.19 177 LYS A CA 1
ATOM 1335 C C . LYS A 1 177 ? -10.744 12.568 -2.164 1.00 73.19 177 LYS A C 1
ATOM 1337 O O . LYS A 1 177 ? -10.431 12.114 -1.071 1.00 73.19 177 LYS A O 1
ATOM 1342 N N . LEU A 1 178 ? -11.680 13.513 -2.273 1.00 71.19 178 LEU A N 1
ATOM 1343 C CA . LEU A 1 178 ? -12.444 14.041 -1.139 1.00 71.19 178 LEU A CA 1
ATOM 1344 C C . LEU A 1 178 ? -13.330 12.994 -0.437 1.00 71.19 178 LEU A C 1
ATOM 1346 O O . LEU A 1 178 ? -13.867 13.295 0.622 1.00 71.19 178 LEU A O 1
ATOM 1350 N N . TYR A 1 179 ? -13.524 11.804 -1.004 1.00 69.88 179 TYR A N 1
ATOM 1351 C CA . TYR A 1 179 ? -14.313 10.740 -0.379 1.00 69.88 179 TYR A CA 1
ATOM 1352 C C . TYR A 1 179 ? -13.448 9.713 0.360 1.00 69.88 179 TYR A C 1
ATOM 1354 O O . TYR A 1 179 ? -13.927 9.083 1.295 1.00 69.88 179 TYR A O 1
ATOM 1362 N N . GLY A 1 180 ? -12.182 9.560 -0.020 1.00 78.19 180 GLY A N 1
ATOM 1363 C CA . GLY A 1 180 ? -11.271 8.567 0.536 1.00 78.19 180 GLY A CA 1
ATOM 1364 C C . GLY A 1 180 ? -10.059 8.373 -0.366 1.00 78.19 180 GLY A C 1
ATOM 1365 O O . GLY A 1 180 ? -9.930 9.035 -1.396 1.00 78.19 180 GLY A O 1
ATOM 1366 N N . ASP A 1 181 ? -9.193 7.444 0.018 1.00 88.12 181 ASP A N 1
ATOM 1367 C CA . ASP A 1 181 ? -7.979 7.129 -0.735 1.00 88.12 181 ASP A CA 1
ATOM 1368 C C . ASP A 1 181 ? -8.199 5.905 -1.631 1.00 88.12 181 ASP A C 1
ATOM 1370 O O . ASP A 1 181 ? -7.789 5.905 -2.789 1.00 88.12 181 ASP A O 1
ATOM 1374 N N . ILE A 1 182 ? -8.921 4.891 -1.138 1.00 93.19 182 ILE A N 1
ATOM 1375 C CA . ILE A 1 182 ? -9.246 3.668 -1.885 1.00 93.19 182 ILE A CA 1
ATOM 1376 C C . ILE A 1 182 ? -10.746 3.366 -1.773 1.00 93.19 182 ILE A C 1
ATOM 1378 O O . ILE A 1 182 ? -11.357 3.579 -0.727 1.00 93.19 182 ILE A O 1
ATOM 1382 N N . LEU A 1 183 ? -11.342 2.852 -2.850 1.00 93.38 183 LEU A N 1
ATOM 1383 C CA . LEU A 1 183 ? -12.725 2.377 -2.897 1.00 93.38 183 LEU A CA 1
ATOM 1384 C C . LEU A 1 183 ? -12.769 0.860 -3.094 1.00 93.38 183 LEU A C 1
ATOM 1386 O O . LEU A 1 183 ? -12.122 0.337 -4.002 1.00 93.38 183 LEU A O 1
ATOM 1390 N N . ILE A 1 184 ? -13.580 0.179 -2.282 1.00 94.31 184 ILE A N 1
ATOM 1391 C CA . ILE A 1 184 ? -13.926 -1.238 -2.427 1.00 94.31 184 ILE A CA 1
ATOM 1392 C C . ILE A 1 184 ? -15.436 -1.350 -2.658 1.00 94.31 184 ILE A C 1
ATOM 1394 O O . ILE A 1 184 ? -16.223 -0.874 -1.837 1.00 94.31 184 ILE A O 1
ATOM 1398 N N . PRO A 1 185 ? -15.878 -1.978 -3.751 1.00 93.06 185 PRO A N 1
ATOM 1399 C CA . PRO A 1 185 ? -17.259 -2.366 -3.938 1.00 93.06 185 PRO A CA 1
ATOM 1400 C C . PRO A 1 185 ? -17.783 -3.252 -2.823 1.00 93.06 185 PRO A C 1
ATOM 1402 O O . PRO A 1 185 ? -17.191 -4.281 -2.513 1.00 93.06 185 PRO A O 1
ATOM 1405 N N . ALA A 1 186 ? -18.931 -2.885 -2.275 1.00 91.75 186 ALA A N 1
ATOM 1406 C CA . ALA A 1 186 ? -19.661 -3.695 -1.314 1.00 91.75 186 ALA A CA 1
ATOM 1407 C C . ALA A 1 186 ? -21.147 -3.311 -1.353 1.00 91.75 186 ALA A C 1
ATOM 1409 O O . ALA A 1 186 ? -21.531 -2.275 -1.905 1.00 91.75 186 ALA A O 1
ATOM 1410 N N . ALA A 1 187 ? -21.991 -4.165 -0.785 1.00 87.94 187 ALA A N 1
ATOM 1411 C CA . ALA A 1 187 ? -23.410 -3.917 -0.582 1.00 87.94 187 ALA A CA 1
ATOM 1412 C C . ALA A 1 187 ? -23.694 -3.645 0.908 1.00 87.94 187 ALA A C 1
ATOM 1414 O O . ALA A 1 187 ? -23.101 -4.298 1.760 1.00 87.94 187 ALA A O 1
ATOM 1415 N N . PRO A 1 188 ? -24.636 -2.751 1.259 1.00 86.00 188 PRO A N 1
ATOM 1416 C CA . PRO A 1 188 ? -25.453 -1.932 0.362 1.00 86.00 188 PRO A CA 1
ATOM 1417 C C . PRO A 1 188 ? -24.715 -0.706 -0.200 1.00 86.00 188 PRO A C 1
ATOM 1419 O O . PRO A 1 188 ? -25.212 -0.084 -1.138 1.00 86.00 188 PRO A O 1
ATOM 1422 N N . HIS A 1 189 ? -23.548 -0.361 0.351 1.00 86.69 189 HIS A N 1
ATOM 1423 C CA . HIS A 1 189 ? -22.727 0.761 -0.094 1.00 86.69 189 HIS A CA 1
ATOM 1424 C C . HIS A 1 189 ? -21.270 0.330 -0.255 1.00 86.69 189 HIS A C 1
ATOM 1426 O O . HIS A 1 189 ? -20.791 -0.545 0.460 1.00 86.69 189 HIS A O 1
ATOM 1432 N N . ASN A 1 190 ? -20.554 1.000 -1.158 1.00 90.81 190 ASN A N 1
ATOM 1433 C CA . ASN A 1 190 ? -19.111 0.829 -1.288 1.00 90.81 190 ASN A CA 1
ATOM 1434 C C . ASN A 1 190 ? -18.402 1.253 -0.002 1.00 90.81 190 ASN A C 1
ATOM 1436 O O . ASN A 1 190 ? -18.797 2.233 0.635 1.00 90.81 190 ASN A O 1
ATOM 1440 N N . ILE A 1 191 ? -17.312 0.560 0.310 1.00 92.38 191 ILE A N 1
ATOM 1441 C CA . ILE A 1 191 ? -16.444 0.875 1.435 1.00 92.38 191 ILE A CA 1
ATOM 1442 C C . ILE A 1 191 ? -15.357 1.834 0.967 1.00 92.38 191 ILE A C 1
ATOM 1444 O O . ILE A 1 191 ? -14.655 1.583 -0.016 1.00 92.38 191 ILE A O 1
ATOM 1448 N N . LEU A 1 192 ? -15.213 2.937 1.695 1.00 92.75 192 LEU A N 1
ATOM 1449 C CA . LEU A 1 192 ? -14.147 3.911 1.492 1.00 92.75 192 LEU A CA 1
ATOM 1450 C C . LEU A 1 192 ? -13.041 3.671 2.513 1.00 92.75 192 LEU A C 1
ATOM 1452 O O . LEU A 1 192 ? -13.278 3.691 3.719 1.00 92.75 192 LEU A O 1
ATOM 1456 N N . ILE A 1 193 ? -11.817 3.474 2.047 1.00 93.56 193 ILE A N 1
ATOM 1457 C CA . ILE A 1 193 ? -10.657 3.360 2.924 1.00 93.56 193 ILE A CA 1
ATOM 1458 C C . ILE A 1 193 ? -9.988 4.726 3.003 1.00 93.56 193 ILE A C 1
ATOM 1460 O O . ILE A 1 193 ? -9.594 5.308 1.988 1.00 93.56 193 ILE A O 1
ATOM 1464 N N . SER A 1 194 ? -9.850 5.231 4.227 1.00 92.06 194 SER A N 1
ATOM 1465 C CA . SER A 1 194 ? -9.016 6.387 4.527 1.00 92.06 194 SER A CA 1
ATOM 1466 C C . SER A 1 194 ? -7.680 5.910 5.074 1.00 92.06 194 SER A C 1
ATOM 1468 O O . SER A 1 194 ? -7.610 5.343 6.168 1.00 92.06 194 SER A O 1
ATOM 1470 N N . VAL A 1 195 ? -6.627 6.167 4.306 1.00 92.69 195 VAL A N 1
ATOM 1471 C CA . VAL A 1 195 ? -5.260 5.779 4.629 1.00 92.69 195 VAL A CA 1
ATOM 1472 C C . VAL A 1 195 ? -4.581 6.904 5.410 1.00 92.69 195 VAL A C 1
ATOM 1474 O O . VAL A 1 195 ? -4.765 8.093 5.120 1.00 92.69 195 VAL A O 1
ATOM 1477 N N . LYS A 1 196 ? -3.824 6.551 6.449 1.00 90.38 196 LYS A N 1
ATOM 1478 C CA . LYS A 1 196 ? -3.104 7.494 7.317 1.00 90.38 196 LYS A CA 1
ATOM 1479 C C . LYS A 1 196 ? -1.688 6.986 7.576 1.00 90.38 196 LYS A C 1
ATOM 1481 O O . LYS A 1 196 ? -1.482 5.786 7.718 1.00 90.38 196 LYS A O 1
ATOM 1486 N N . SER A 1 197 ? -0.721 7.898 7.643 1.00 85.06 197 SER A N 1
ATOM 1487 C CA . SER A 1 197 ? 0.628 7.576 8.114 1.00 85.06 197 SER A CA 1
ATOM 1488 C C . SER A 1 197 ? 0.609 7.440 9.637 1.00 85.06 197 SER A C 1
ATOM 1490 O O . SER A 1 197 ? 0.263 6.382 10.136 1.00 85.06 197 SER A O 1
ATOM 1492 N N . GLU A 1 198 ? 0.883 8.513 10.376 1.00 84.56 198 GLU A N 1
ATOM 1493 C CA . GLU A 1 198 ? 1.120 8.457 11.825 1.00 84.56 198 GLU A CA 1
ATOM 1494 C C . GLU A 1 198 ? 0.075 9.201 12.666 1.00 84.56 198 GLU A C 1
ATOM 1496 O O . GLU A 1 198 ? -0.219 8.792 13.787 1.00 84.56 198 GLU A O 1
ATOM 1501 N N . ALA A 1 199 ? -0.507 10.285 12.144 1.00 78.00 199 ALA A N 1
ATOM 1502 C CA . ALA A 1 199 ? -1.415 11.145 12.902 1.00 78.00 199 ALA A CA 1
ATOM 1503 C C . ALA A 1 199 ? -2.857 11.035 12.395 1.00 78.00 199 ALA A C 1
ATOM 1505 O O . ALA A 1 199 ? -3.137 11.259 11.215 1.00 78.00 199 ALA A O 1
ATOM 1506 N N . ALA A 1 200 ? -3.807 10.807 13.306 1.00 61.66 200 ALA A N 1
ATOM 1507 C CA . ALA A 1 200 ? -5.240 10.898 12.995 1.00 61.66 200 ALA A CA 1
ATOM 1508 C C . ALA A 1 200 ? -5.779 12.344 13.089 1.00 61.66 200 ALA A C 1
ATOM 1510 O O . ALA A 1 200 ? -6.971 12.598 12.851 1.00 61.66 200 ALA A O 1
ATOM 1511 N N . ARG A 1 201 ? -4.910 13.302 13.449 1.00 56.81 201 ARG A N 1
ATOM 1512 C CA . ARG A 1 201 ? -5.175 14.749 13.428 1.00 56.81 201 ARG A CA 1
ATOM 1513 C C . ARG A 1 201 ? -5.311 15.300 12.015 1.00 56.81 201 ARG A C 1
ATOM 1515 O O . ARG A 1 201 ? -6.009 16.299 11.827 1.00 56.81 201 ARG A O 1
ATOM 1522 N N . GLU A 1 202 ? -4.710 14.643 11.026 1.00 53.19 202 GLU A N 1
ATOM 1523 C CA . GLU A 1 202 ? -5.107 14.847 9.639 1.00 53.19 202 GLU A CA 1
ATOM 1524 C C . GLU A 1 202 ? -6.553 14.382 9.501 1.00 53.19 202 GLU A C 1
ATOM 1526 O O . GLU A 1 202 ? -6.885 13.237 9.804 1.00 53.19 202 GLU A O 1
ATOM 1531 N N . ARG A 1 203 ? -7.442 15.312 9.133 1.00 55.72 203 ARG A N 1
ATOM 1532 C CA . ARG A 1 203 ? -8.887 15.075 9.081 1.00 55.72 203 ARG A CA 1
ATOM 1533 C C . ARG A 1 203 ? -9.131 13.789 8.294 1.00 55.72 203 ARG A C 1
ATOM 1535 O O . ARG A 1 203 ? -8.842 13.759 7.101 1.00 55.72 203 ARG A O 1
ATOM 1542 N N . PHE A 1 204 ? -9.656 12.748 8.949 1.00 63.41 204 PHE A N 1
ATOM 1543 C CA . PHE A 1 204 ? -10.313 11.662 8.230 1.00 63.41 204 PHE A CA 1
ATOM 1544 C C . PHE A 1 204 ? -11.265 12.328 7.243 1.00 63.41 204 PHE A C 1
ATOM 1546 O O . PHE A 1 204 ? -12.105 13.141 7.646 1.00 63.41 204 PHE A O 1
ATOM 1553 N N . VAL A 1 205 ? -10.998 12.129 5.954 1.00 55.06 205 VAL A N 1
ATOM 1554 C CA . VAL A 1 205 ? -11.649 12.922 4.924 1.00 55.06 205 VAL A CA 1
ATOM 1555 C C . VAL A 1 205 ? -13.121 12.536 4.946 1.00 55.06 205 VAL A C 1
ATOM 1557 O O . VAL A 1 205 ? -13.483 11.366 4.878 1.00 55.06 205 VAL A O 1
ATOM 1560 N N . VAL A 1 206 ? -13.951 13.548 5.177 1.00 52.31 206 VAL A N 1
ATOM 1561 C CA . VAL A 1 206 ? -15.380 13.409 5.414 1.00 52.31 206 VAL A CA 1
ATOM 1562 C C . VAL A 1 206 ? -16.042 13.082 4.085 1.00 52.31 206 VAL A C 1
ATOM 1564 O O . VAL A 1 206 ? -16.208 13.971 3.250 1.00 52.31 206 VAL A O 1
ATOM 1567 N N . SER A 1 207 ? -16.514 11.850 3.911 1.00 44.28 207 SER A N 1
ATOM 1568 C CA . SER A 1 207 ? -17.645 11.653 3.017 1.00 44.28 207 SER A CA 1
ATOM 1569 C C . SER A 1 207 ? -18.843 12.342 3.689 1.00 44.28 207 SER A C 1
ATOM 1571 O O . SER A 1 207 ? -19.342 11.941 4.738 1.00 44.28 207 SER A O 1
ATOM 1573 N N . GLY A 1 208 ? -19.282 13.476 3.131 1.00 45.78 208 GLY A N 1
ATOM 1574 C CA . GLY A 1 208 ? -20.474 14.200 3.608 1.00 45.78 208 GLY A CA 1
ATOM 1575 C C . GLY A 1 208 ? -21.757 13.356 3.549 1.00 45.78 208 GLY A C 1
ATOM 1576 O O . GLY A 1 208 ? -22.778 13.725 4.124 1.00 45.78 208 GLY A O 1
ATOM 1577 N N . ASN A 1 209 ? -21.679 12.196 2.899 1.00 54.03 209 ASN A N 1
ATOM 1578 C CA . ASN A 1 209 ? -22.684 11.154 2.858 1.00 54.03 209 ASN A CA 1
ATOM 1579 C C . ASN A 1 209 ? -22.180 10.019 3.737 1.00 54.03 209 ASN A C 1
ATOM 1581 O O . ASN A 1 209 ? -21.096 9.539 3.459 1.00 54.03 209 ASN A O 1
ATOM 1585 N N . ARG A 1 210 ? -22.955 9.623 4.754 1.00 64.31 210 ARG A N 1
ATOM 1586 C CA . ARG A 1 210 ? -22.714 8.562 5.757 1.00 64.31 210 ARG A CA 1
ATOM 1587 C C . ARG A 1 210 ? -22.378 7.185 5.145 1.00 64.31 210 ARG A C 1
ATOM 1589 O O . ARG A 1 210 ? -23.119 6.226 5.338 1.00 64.31 210 ARG A O 1
ATOM 1596 N N . LEU A 1 211 ? -21.310 7.112 4.366 1.00 81.69 211 LEU A N 1
ATOM 1597 C CA . LEU A 1 211 ? -20.823 5.928 3.685 1.00 81.69 211 LEU A CA 1
ATOM 1598 C C . LEU A 1 211 ? -19.936 5.157 4.646 1.00 81.69 211 LEU A C 1
ATOM 1600 O O . LEU A 1 211 ? -19.195 5.732 5.450 1.00 81.69 211 LEU A O 1
ATOM 1604 N N . GLU A 1 212 ? -20.025 3.842 4.549 1.00 89.69 212 GLU A N 1
ATOM 1605 C CA . GLU A 1 212 ? -19.213 2.944 5.348 1.00 89.69 212 GLU A CA 1
ATOM 1606 C C . GLU A 1 212 ? -17.747 3.150 5.001 1.00 89.69 212 GLU A C 1
ATOM 1608 O O . GLU A 1 212 ? -17.332 3.102 3.842 1.00 89.69 212 GLU A O 1
ATOM 1613 N N . SER A 1 213 ? -16.975 3.465 6.033 1.00 91.50 213 SER A N 1
ATOM 1614 C CA . SER A 1 213 ? -15.580 3.835 5.892 1.00 91.50 213 SER A CA 1
ATOM 1615 C C . SER A 1 213 ? -14.714 3.008 6.825 1.00 91.50 213 SER A C 1
ATOM 1617 O O . SER A 1 213 ? -15.120 2.620 7.924 1.00 91.50 213 SER A O 1
ATOM 1619 N N . VAL A 1 214 ? -13.489 2.764 6.390 1.00 94.44 214 VAL A N 1
ATOM 1620 C CA . VAL A 1 214 ? -12.477 2.048 7.152 1.00 94.44 214 VAL A CA 1
ATOM 1621 C C . VAL A 1 214 ? -11.241 2.923 7.271 1.00 94.44 214 VAL A C 1
ATOM 1623 O O . VAL A 1 214 ? -10.791 3.525 6.299 1.00 94.44 214 VAL A O 1
ATOM 1626 N N . GLY A 1 215 ? -10.695 3.023 8.478 1.00 94.50 215 GLY A N 1
ATOM 1627 C CA . GLY A 1 215 ? -9.400 3.649 8.708 1.00 94.50 215 GLY A CA 1
ATOM 1628 C C . GLY A 1 215 ? -8.305 2.603 8.578 1.00 94.50 215 GLY A C 1
ATOM 1629 O O . GLY A 1 215 ? -8.369 1.587 9.259 1.00 94.50 215 GLY A O 1
ATOM 1630 N N . PHE A 1 216 ? -7.299 2.853 7.752 1.00 96.06 216 PHE A N 1
ATOM 1631 C CA . PHE A 1 216 ? -6.073 2.059 7.706 1.00 96.06 216 PHE A CA 1
ATOM 1632 C C . PHE A 1 216 ? -4.912 2.990 8.042 1.00 96.06 216 PHE A C 1
ATOM 1634 O O . PHE A 1 216 ? -4.680 3.956 7.313 1.00 96.06 216 PHE A O 1
ATOM 1641 N N . GLY A 1 217 ? -4.210 2.766 9.152 1.00 93.31 217 GLY A N 1
ATOM 1642 C CA . GLY A 1 217 ? -3.119 3.665 9.512 1.00 93.31 217 GLY A CA 1
ATOM 1643 C C . GLY A 1 217 ? -2.042 3.070 10.396 1.00 93.31 217 GLY A C 1
ATOM 1644 O O . GLY A 1 217 ? -2.262 2.103 11.119 1.00 93.31 217 GLY A O 1
ATOM 1645 N N . PHE A 1 218 ? -0.876 3.704 10.351 1.00 94.12 218 PHE A N 1
ATOM 1646 C CA . PHE A 1 218 ? 0.316 3.371 11.132 1.00 94.12 218 PHE A CA 1
ATOM 1647 C C . PHE A 1 218 ? 0.460 4.342 12.310 1.00 94.12 218 PHE A C 1
ATOM 1649 O O . PHE A 1 218 ? 1.511 4.941 12.529 1.00 94.12 218 PHE A O 1
ATOM 1656 N N . PHE A 1 219 ? -0.657 4.561 13.013 1.00 94.00 219 PHE A N 1
ATOM 1657 C CA . PHE A 1 219 ? -0.783 5.576 14.0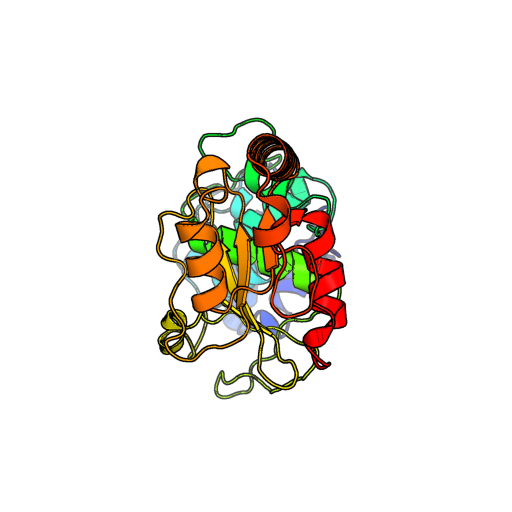58 1.00 94.00 219 PHE A CA 1
ATOM 1658 C C . PHE A 1 219 ? 0.313 5.446 15.117 1.00 94.00 219 PHE A C 1
ATOM 1660 O O . PHE A 1 219 ? 0.720 4.334 15.426 1.00 94.00 219 PHE A O 1
ATOM 1667 N N . ASN A 1 220 ? 0.747 6.559 15.708 1.00 93.12 220 ASN A N 1
ATOM 1668 C CA . ASN A 1 220 ? 1.772 6.547 16.762 1.00 93.12 220 ASN A CA 1
ATOM 1669 C C . ASN A 1 220 ? 1.285 7.079 18.125 1.00 93.12 220 ASN A C 1
ATOM 1671 O O . ASN A 1 220 ? 2.004 6.963 19.117 1.00 93.12 220 ASN A O 1
ATOM 1675 N N . ASP A 1 221 ? 0.063 7.618 18.200 1.00 94.12 221 ASP A N 1
ATOM 1676 C CA . ASP A 1 221 ? -0.532 8.146 19.432 1.00 94.12 221 ASP A CA 1
ATOM 1677 C C . ASP A 1 221 ? -1.924 7.528 19.708 1.00 94.12 221 ASP A C 1
ATOM 1679 O O . ASP A 1 221 ? -2.923 7.919 19.092 1.00 94.12 221 ASP A O 1
ATOM 1683 N N . PRO A 1 222 ? -2.050 6.589 20.669 1.00 95.19 222 PRO A N 1
ATOM 1684 C CA . PRO A 1 222 ? -3.341 5.995 21.030 1.00 95.19 222 PRO A CA 1
ATOM 1685 C C . PRO A 1 222 ? -4.306 7.003 21.678 1.00 95.19 222 PRO A C 1
ATOM 1687 O O . PRO A 1 222 ? -5.525 6.778 21.698 1.00 95.19 222 PRO A O 1
ATOM 1690 N N . SER A 1 223 ? -3.805 8.137 22.184 1.00 93.81 223 SER A N 1
ATOM 1691 C CA . SER A 1 223 ? -4.633 9.153 22.841 1.00 93.81 223 SER A CA 1
ATOM 1692 C C . SER A 1 223 ? -5.627 9.827 21.894 1.00 93.81 223 SER A C 1
ATOM 1694 O O . SER A 1 223 ? -6.664 10.348 22.327 1.00 93.81 223 SER A O 1
ATOM 1696 N N . GLU A 1 224 ? -5.374 9.720 20.588 1.00 91.12 224 GLU A N 1
ATOM 1697 C CA . GLU A 1 224 ? -6.251 10.182 19.521 1.00 91.12 224 GLU A CA 1
ATOM 1698 C C . GLU A 1 224 ? -7.570 9.400 19.407 1.00 91.12 224 GLU A C 1
ATOM 1700 O O . GLU A 1 224 ? -8.454 9.826 18.657 1.00 91.12 224 GLU A O 1
ATOM 1705 N N . PHE A 1 225 ? -7.739 8.289 20.137 1.00 94.19 225 PHE A N 1
ATOM 17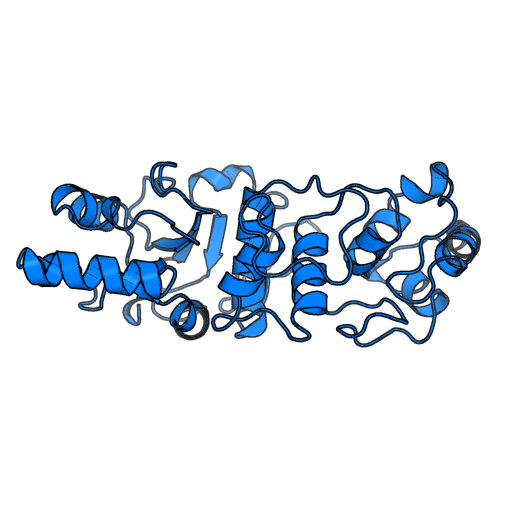06 C CA . PHE A 1 225 ? -8.859 7.360 19.937 1.00 94.19 225 PHE A CA 1
ATOM 1707 C C . PHE A 1 225 ? -9.704 7.067 21.187 1.00 94.19 225 PHE A C 1
ATOM 1709 O O . PHE A 1 225 ? -10.861 6.690 21.052 1.00 94.19 225 PHE A O 1
ATOM 1716 N N . TRP A 1 226 ? -9.224 7.290 22.413 1.00 93.31 226 TRP A N 1
ATOM 1717 C CA . TRP A 1 226 ? -9.930 6.795 23.616 1.00 93.31 226 TRP A CA 1
ATOM 1718 C C . TRP A 1 226 ? -10.980 7.736 24.233 1.00 93.31 226 TRP A C 1
ATOM 1720 O O . TRP A 1 226 ? -11.573 7.433 25.280 1.00 93.31 226 TRP A O 1
ATOM 1730 N N . THR A 1 227 ? -11.178 8.941 23.683 1.00 94.44 227 THR A N 1
ATOM 1731 C CA . THR A 1 227 ? -12.173 9.877 24.236 1.00 94.44 227 THR A CA 1
ATOM 1732 C C . THR A 1 227 ? -13.553 9.574 23.667 1.00 94.44 227 THR A C 1
ATOM 1734 O O . THR A 1 227 ? -13.706 9.381 22.465 1.00 94.44 227 THR A O 1
ATOM 1737 N N . VAL A 1 228 ? -14.587 9.590 24.512 1.00 94.81 228 VAL A N 1
ATOM 1738 C CA . VAL A 1 228 ? -15.971 9.300 24.087 1.00 94.81 228 VAL A CA 1
ATOM 1739 C C . VAL A 1 228 ? -16.411 10.213 22.938 1.00 94.81 228 VAL A C 1
ATOM 1741 O O . VAL A 1 228 ? -16.999 9.751 21.963 1.00 94.81 228 VAL A O 1
ATOM 1744 N N . ASN A 1 229 ? -16.065 11.502 23.005 1.00 93.31 229 ASN A N 1
ATOM 1745 C CA . ASN A 1 229 ? -16.379 12.466 21.949 1.00 93.31 229 ASN A CA 1
ATOM 1746 C C . ASN A 1 229 ? -15.748 12.082 20.609 1.00 93.31 229 ASN A C 1
ATOM 1748 O O . ASN A 1 229 ? -16.404 12.190 19.574 1.00 93.31 229 ASN A O 1
ATOM 1752 N N . ARG A 1 230 ? -14.494 11.624 20.627 1.00 91.19 230 ARG A N 1
ATOM 1753 C CA . ARG A 1 230 ? -13.762 11.222 19.427 1.00 91.19 230 ARG A CA 1
ATOM 1754 C C . ARG A 1 230 ? -14.275 9.904 18.863 1.00 91.19 230 ARG A C 1
ATOM 1756 O O . ARG A 1 230 ? -14.523 9.842 17.666 1.00 91.19 230 ARG A O 1
ATOM 1763 N N . ILE A 1 231 ? -14.544 8.913 19.710 1.00 94.31 231 ILE A N 1
ATOM 1764 C CA . ILE A 1 231 ? -15.169 7.645 19.308 1.00 94.31 231 ILE A CA 1
ATOM 1765 C C . ILE A 1 231 ? -16.518 7.910 18.621 1.00 94.31 231 ILE A C 1
ATOM 1767 O O . ILE A 1 231 ? -16.761 7.462 17.502 1.00 94.31 231 ILE A O 1
ATOM 1771 N N . ASN A 1 232 ? -17.380 8.718 19.245 1.00 92.62 232 ASN A N 1
ATOM 1772 C CA . ASN A 1 232 ? -18.680 9.082 18.679 1.00 92.62 232 ASN A CA 1
ATOM 1773 C C . ASN A 1 232 ? -18.554 9.921 17.401 1.00 92.62 232 ASN A C 1
ATOM 1775 O O . ASN A 1 232 ? -19.435 9.880 16.545 1.00 92.62 232 ASN A O 1
ATOM 1779 N N . LEU A 1 233 ? -17.498 10.724 17.267 1.00 89.69 233 LEU A N 1
ATOM 1780 C CA . LEU A 1 233 ? -17.220 11.464 16.041 1.00 89.69 233 LEU A CA 1
ATOM 1781 C C . LEU A 1 233 ? -16.855 10.516 14.892 1.00 89.69 233 LEU A C 1
ATOM 1783 O O . LEU A 1 233 ? -17.456 10.630 13.832 1.00 89.69 233 LEU A O 1
ATOM 1787 N N . LEU A 1 234 ? -15.956 9.556 15.124 1.00 90.81 234 LEU A N 1
ATOM 1788 C CA . LEU A 1 234 ? -15.543 8.562 14.126 1.00 90.81 234 LEU A CA 1
ATOM 1789 C C . LEU A 1 234 ? -16.738 7.739 13.626 1.00 90.81 234 LEU A C 1
ATOM 1791 O O . LEU A 1 234 ? -16.950 7.634 12.421 1.00 90.81 234 LEU A O 1
ATOM 1795 N N . LYS A 1 235 ? -17.597 7.264 14.536 1.00 91.12 235 LYS A N 1
ATOM 1796 C CA . LYS A 1 235 ? -18.836 6.563 14.159 1.00 91.12 235 LYS A CA 1
ATOM 1797 C C . LYS A 1 235 ? -19.786 7.437 13.342 1.00 91.12 235 LYS A C 1
ATOM 1799 O O . LYS A 1 235 ? -20.364 6.978 12.365 1.00 91.12 235 LYS A O 1
ATOM 1804 N N . ARG A 1 236 ? -19.954 8.711 13.723 1.00 88.06 236 ARG A N 1
ATOM 1805 C CA . ARG A 1 236 ? -20.795 9.662 12.971 1.00 88.06 236 ARG A CA 1
ATOM 1806 C C . ARG A 1 236 ? -20.242 9.970 11.582 1.00 88.06 236 ARG A C 1
ATOM 1808 O O . ARG A 1 236 ? -21.025 10.310 10.702 1.00 88.06 236 ARG A O 1
ATOM 1815 N N . TRP A 1 237 ? -18.930 9.853 11.398 1.00 86.19 237 TRP A N 1
ATOM 1816 C CA . TRP A 1 237 ? -18.271 9.940 10.095 1.00 86.19 237 TRP A CA 1
ATOM 1817 C C . TRP A 1 237 ? -18.360 8.649 9.273 1.00 86.19 237 TRP A C 1
ATOM 1819 O O . TRP A 1 237 ? -17.880 8.637 8.151 1.00 86.19 237 TRP A O 1
ATOM 1829 N N . GLY A 1 238 ? -18.991 7.590 9.792 1.00 89.25 238 GLY A N 1
ATOM 1830 C CA . GLY A 1 238 ? -19.196 6.339 9.061 1.00 89.25 238 GLY A CA 1
ATOM 1831 C C . GLY A 1 238 ? -18.075 5.315 9.229 1.00 89.25 238 GLY A C 1
ATOM 1832 O O . GLY A 1 238 ? -18.104 4.295 8.547 1.00 89.25 238 GLY A O 1
ATOM 1833 N N . PHE A 1 239 ? -17.110 5.536 10.135 1.00 92.00 239 PHE A N 1
ATOM 1834 C CA . PHE A 1 239 ? -16.083 4.529 10.406 1.00 92.00 239 PHE A CA 1
ATOM 1835 C C . PHE A 1 239 ? -16.686 3.300 11.082 1.00 92.00 239 PHE A C 1
ATOM 1837 O O . PHE A 1 239 ? -17.198 3.389 12.203 1.00 92.00 239 PHE A O 1
ATOM 1844 N N . ILE A 1 240 ? -16.588 2.161 10.400 1.00 94.44 240 ILE A N 1
ATOM 1845 C CA . ILE A 1 240 ? -17.005 0.852 10.914 1.00 94.44 240 ILE A CA 1
ATOM 1846 C C . ILE A 1 240 ? -15.820 0.048 11.457 1.00 94.44 240 ILE A C 1
ATOM 1848 O O . ILE A 1 240 ? -16.000 -0.729 12.388 1.00 94.44 240 ILE A O 1
ATOM 1852 N N . ALA A 1 241 ? -14.605 0.302 10.972 1.00 96.62 241 ALA A N 1
ATOM 1853 C CA . ALA A 1 241 ? -13.375 -0.259 11.522 1.00 96.62 241 ALA A CA 1
ATOM 1854 C C . ALA A 1 241 ? -12.202 0.719 11.356 1.00 96.62 241 ALA A C 1
ATOM 1856 O O . ALA A 1 241 ? -12.172 1.524 10.423 1.00 96.62 241 ALA A O 1
ATOM 1857 N N . ILE A 1 242 ? -11.236 0.665 12.270 1.00 96.62 242 ILE A N 1
ATOM 1858 C CA . ILE A 1 242 ? -9.972 1.400 12.226 1.00 96.62 242 ILE A CA 1
ATOM 1859 C C . ILE A 1 242 ? -8.861 0.415 12.584 1.00 96.62 242 ILE A C 1
ATOM 1861 O O . ILE A 1 242 ? -8.765 -0.030 13.729 1.00 96.62 242 ILE A O 1
ATOM 1865 N N . TYR A 1 243 ? -8.039 0.096 11.592 1.00 98.06 243 TYR A N 1
ATOM 1866 C CA . TYR A 1 243 ? -6.910 -0.815 11.687 1.00 98.06 243 TYR A CA 1
ATOM 1867 C C . TYR A 1 243 ? -5.650 -0.042 12.079 1.00 98.06 243 TYR A C 1
ATOM 1869 O O . TYR A 1 243 ? -5.353 1.001 11.487 1.00 98.06 243 TYR A O 1
ATOM 1877 N N . MET A 1 244 ? -4.942 -0.532 13.095 1.00 97.75 244 MET A N 1
ATOM 1878 C CA . MET A 1 244 ? -3.780 0.132 13.693 1.00 97.75 244 MET A CA 1
ATOM 1879 C C . MET A 1 244 ? -2.721 -0.875 14.174 1.00 97.75 244 MET A C 1
ATOM 1881 O O . MET A 1 244 ? -3.041 -2.060 14.305 1.00 97.75 244 MET A O 1
ATOM 1885 N N . PRO A 1 245 ? -1.474 -0.437 14.435 1.00 96.94 245 PRO A N 1
ATOM 1886 C CA . PRO A 1 245 ? -0.432 -1.307 14.979 1.00 96.94 245 PRO A CA 1
ATOM 1887 C C . PRO A 1 245 ? -0.813 -1.938 16.327 1.00 96.94 245 PRO A C 1
ATOM 1889 O O . PRO A 1 245 ? -1.532 -1.333 17.128 1.00 96.94 245 PRO A O 1
ATOM 1892 N N . ASP A 1 246 ? -0.316 -3.149 16.586 1.00 97.00 246 ASP A N 1
ATOM 1893 C CA . ASP A 1 246 ? -0.704 -3.958 17.751 1.00 97.00 246 ASP A CA 1
ATOM 1894 C C . ASP A 1 246 ? -0.354 -3.299 19.092 1.00 97.00 246 ASP A C 1
ATOM 1896 O O . ASP A 1 246 ? -1.143 -3.347 20.037 1.00 97.00 246 ASP A O 1
ATOM 1900 N N . ASP A 1 247 ? 0.802 -2.642 19.180 1.00 95.88 247 ASP A N 1
ATOM 1901 C CA . ASP A 1 247 ? 1.265 -1.916 20.368 1.00 95.88 247 ASP A CA 1
ATOM 1902 C C . ASP A 1 247 ? 0.360 -0.718 20.698 1.00 95.88 247 ASP A C 1
ATOM 1904 O O . ASP A 1 247 ? 0.002 -0.472 21.860 1.00 95.88 247 ASP A O 1
ATOM 1908 N N . ILE A 1 248 ? -0.087 -0.013 19.660 1.00 97.12 248 ILE A N 1
ATOM 1909 C CA . ILE A 1 248 ? -1.030 1.101 19.763 1.00 97.12 248 ILE A CA 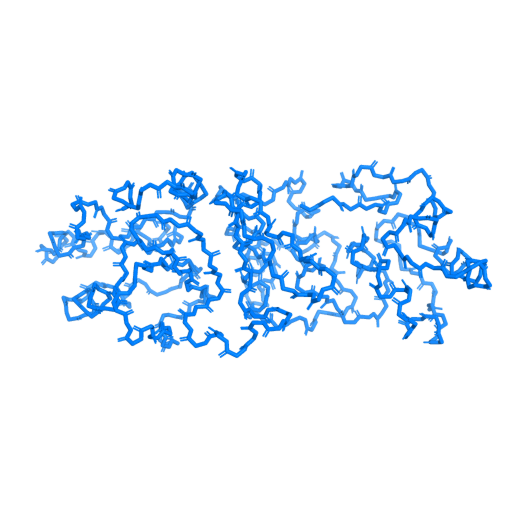1
ATOM 1910 C C . ILE A 1 248 ? -2.405 0.592 20.186 1.00 97.12 248 ILE A C 1
ATOM 1912 O O . ILE A 1 248 ? -3.001 1.136 21.121 1.00 97.12 248 ILE A O 1
ATOM 1916 N N . LEU A 1 249 ? -2.890 -0.481 19.556 1.00 97.81 249 LEU A N 1
ATOM 1917 C CA . LEU A 1 249 ? -4.165 -1.106 19.895 1.00 97.81 249 LEU A CA 1
ATOM 1918 C C . LEU A 1 249 ? -4.178 -1.625 21.335 1.00 97.81 249 LEU A C 1
ATOM 1920 O O . LEU A 1 249 ? -5.160 -1.432 22.055 1.00 97.81 249 LEU A O 1
ATOM 1924 N N . GLN A 1 250 ? -3.094 -2.260 21.781 1.00 98.12 250 GLN A N 1
ATOM 1925 C CA . GLN A 1 250 ? -2.960 -2.764 23.144 1.00 98.12 250 GLN A CA 1
ATOM 1926 C C . GLN A 1 250 ? -3.054 -1.619 24.158 1.00 98.12 250 GLN A C 1
ATOM 1928 O O . GLN A 1 250 ? -3.829 -1.707 25.115 1.00 98.12 250 GLN A O 1
ATOM 1933 N N . THR A 1 251 ? -2.318 -0.531 23.924 1.00 97.94 251 THR A N 1
ATOM 1934 C CA . THR A 1 251 ? -2.333 0.658 24.789 1.00 97.94 251 THR A CA 1
ATOM 1935 C C . THR A 1 251 ? -3.721 1.304 24.816 1.00 97.94 251 THR A C 1
ATOM 1937 O O . THR A 1 251 ? -4.249 1.631 25.882 1.00 97.94 251 THR A O 1
ATOM 1940 N N . LEU A 1 252 ? -4.364 1.425 23.652 1.00 97.62 252 LEU A N 1
ATOM 1941 C CA . LEU A 1 252 ? -5.726 1.933 23.520 1.00 97.62 252 LEU A CA 1
ATOM 1942 C C . LEU A 1 252 ? -6.733 1.079 24.306 1.00 97.62 252 LEU A C 1
ATOM 1944 O O . LEU A 1 252 ? -7.543 1.618 25.062 1.00 97.62 252 LEU A O 1
ATOM 1948 N N . ASN A 1 253 ? -6.672 -0.245 24.172 1.00 97.94 253 ASN A N 1
ATOM 1949 C CA . ASN A 1 253 ? -7.586 -1.162 24.851 1.00 97.94 253 ASN A CA 1
ATOM 1950 C C . ASN A 1 253 ? -7.421 -1.131 26.375 1.00 97.94 253 ASN A C 1
ATOM 1952 O O . ASN A 1 253 ? -8.421 -1.148 27.096 1.00 97.94 253 ASN A O 1
ATOM 1956 N N . GLN A 1 254 ? -6.188 -1.022 26.876 1.00 98.12 254 GLN A N 1
ATOM 1957 C CA . GLN A 1 254 ? -5.923 -0.844 28.308 1.00 98.12 254 GLN A CA 1
ATOM 1958 C C . GLN A 1 254 ? -6.573 0.436 28.848 1.00 98.12 254 GLN A C 1
ATOM 1960 O O . GLN A 1 254 ? -7.207 0.422 29.906 1.00 98.12 254 GLN A O 1
ATOM 1965 N N . GLU A 1 255 ? -6.471 1.534 28.105 1.00 97.94 255 GLU A N 1
ATOM 1966 C CA . GLU A 1 255 ? -7.065 2.820 28.468 1.00 97.94 255 GLU A CA 1
ATOM 1967 C C . GLU A 1 255 ? -8.595 2.810 28.402 1.00 97.94 255 GLU A C 1
ATOM 1969 O O . GLU A 1 255 ? -9.270 3.312 29.309 1.00 97.94 255 GLU A O 1
ATOM 1974 N N . LEU A 1 256 ? -9.169 2.176 27.377 1.00 97.56 256 LEU A N 1
ATOM 1975 C CA . LEU A 1 256 ? -10.612 1.967 27.279 1.00 97.56 256 LEU A CA 1
ATOM 1976 C C . LEU A 1 256 ? -11.136 1.130 28.447 1.00 97.56 256 LEU A C 1
ATOM 1978 O O . LEU A 1 256 ? -12.148 1.502 29.042 1.00 97.56 256 LEU A O 1
ATOM 1982 N N . HIS A 1 257 ? -10.445 0.052 28.814 1.00 97.62 257 HIS A N 1
ATOM 1983 C CA . HIS A 1 257 ? -10.823 -0.786 29.948 1.00 97.62 257 HIS A CA 1
ATOM 1984 C C . HIS A 1 257 ? -10.731 -0.013 31.270 1.00 97.62 257 HIS A C 1
ATOM 1986 O O . HIS A 1 257 ? -11.700 0.047 32.026 1.00 97.62 257 HIS A O 1
ATOM 1992 N N . THR A 1 258 ? -9.599 0.650 31.522 1.00 97.69 258 THR A N 1
ATOM 1993 C CA . THR A 1 258 ? -9.352 1.429 32.750 1.00 97.69 258 THR A CA 1
ATOM 1994 C C . THR A 1 258 ? -10.395 2.528 32.954 1.00 97.69 258 THR A C 1
ATOM 1996 O O . THR A 1 258 ? -10.830 2.781 34.075 1.00 97.69 258 THR A O 1
ATOM 1999 N N . LYS A 1 259 ? -10.848 3.164 31.868 1.00 96.81 259 LYS A N 1
ATOM 2000 C CA . LYS A 1 259 ? -11.864 4.227 31.906 1.00 96.81 259 LYS A CA 1
ATOM 2001 C C . LYS A 1 259 ? -13.303 3.714 31.773 1.00 96.81 259 LYS A C 1
ATOM 2003 O O . LYS A 1 259 ? -14.212 4.542 31.694 1.00 96.81 259 LYS A O 1
ATOM 2008 N N . ASN A 1 260 ? -13.516 2.395 31.732 1.00 96.56 260 ASN A N 1
ATOM 2009 C CA . ASN A 1 260 ? -14.811 1.745 31.510 1.00 96.56 260 ASN A CA 1
ATOM 2010 C C . ASN A 1 260 ? -15.531 2.244 30.236 1.00 96.56 260 ASN A C 1
ATOM 2012 O O . ASN A 1 260 ? -16.701 2.632 30.252 1.00 96.56 260 ASN A O 1
ATOM 2016 N N . ARG A 1 261 ? -14.794 2.303 29.120 1.00 95.75 261 ARG A N 1
ATOM 2017 C CA . ARG A 1 261 ? -15.238 2.838 27.821 1.00 95.75 261 ARG A CA 1
ATOM 2018 C C . ARG A 1 261 ? -15.306 1.805 26.701 1.00 95.75 261 ARG A C 1
ATOM 2020 O O . ARG A 1 261 ? -15.655 2.176 25.585 1.00 95.75 261 ARG A O 1
ATOM 2027 N N . THR A 1 262 ? -15.029 0.533 26.969 1.00 94.81 262 THR A N 1
ATOM 2028 C CA . THR A 1 262 ? -15.008 -0.532 25.949 1.00 94.81 262 THR A CA 1
ATOM 2029 C C . THR A 1 262 ? -16.308 -0.601 25.142 1.00 94.81 262 THR A C 1
ATOM 2031 O O . THR A 1 262 ? -16.268 -0.707 23.923 1.00 94.81 262 THR A O 1
ATOM 2034 N N . ASN A 1 263 ? -17.464 -0.397 25.784 1.00 94.00 263 ASN A N 1
ATOM 2035 C CA . ASN A 1 263 ? -18.769 -0.388 25.107 1.00 94.00 263 ASN A CA 1
ATOM 2036 C C . ASN A 1 263 ? -18.920 0.748 24.080 1.00 94.00 263 ASN A C 1
ATOM 2038 O O . ASN A 1 263 ? -19.695 0.635 23.132 1.00 94.00 263 ASN A O 1
ATOM 2042 N N . PHE A 1 264 ? -18.176 1.851 24.232 1.00 94.44 264 PHE A N 1
ATOM 2043 C CA . PHE A 1 264 ? -18.152 2.903 23.218 1.00 94.44 264 PHE A CA 1
ATOM 2044 C C . PHE A 1 264 ? -17.351 2.477 21.988 1.00 94.44 264 PHE A C 1
ATOM 2046 O O . PHE A 1 264 ? -17.651 2.965 20.907 1.00 94.44 264 PHE A O 1
ATOM 2053 N N . ALA A 1 265 ? -16.397 1.555 22.097 1.00 95.69 265 ALA A N 1
ATOM 2054 C CA . ALA A 1 265 ? -15.542 1.109 20.995 1.00 95.69 265 ALA A CA 1
ATOM 2055 C C . ALA A 1 265 ? -16.144 -0.043 20.160 1.00 95.69 265 ALA A C 1
ATOM 2057 O O . ALA A 1 265 ? -15.409 -0.819 19.559 1.00 95.69 265 ALA A O 1
ATOM 2058 N N . ILE A 1 266 ? -17.475 -0.142 20.100 1.00 96.62 266 ILE A N 1
ATOM 2059 C CA . ILE A 1 266 ? -18.219 -1.090 19.253 1.00 96.62 266 ILE A CA 1
ATOM 2060 C C . ILE A 1 266 ? -18.873 -0.344 18.083 1.00 96.62 266 ILE A C 1
ATOM 2062 O O . ILE A 1 266 ? -19.488 0.703 18.290 1.00 96.62 266 ILE A O 1
ATOM 2066 N N . ASN A 1 267 ? -18.731 -0.837 16.857 1.00 94.25 267 ASN A N 1
ATOM 2067 C CA . ASN A 1 267 ? -19.287 -0.228 15.650 1.00 94.25 267 ASN A CA 1
ATOM 2068 C C . ASN A 1 267 ? -20.811 -0.456 15.520 1.00 94.25 267 ASN A C 1
ATOM 2070 O O . ASN A 1 267 ? -21.458 -1.006 16.411 1.00 94.25 267 ASN A O 1
ATOM 2074 N N . ILE A 1 268 ? -21.402 0.004 14.413 1.00 90.38 268 ILE A N 1
ATOM 2075 C CA . ILE A 1 268 ? -22.849 -0.124 14.157 1.00 90.38 268 ILE A CA 1
ATOM 2076 C C . ILE A 1 268 ? -23.317 -1.574 13.951 1.00 90.38 268 ILE A C 1
ATOM 2078 O O . ILE A 1 268 ? -24.496 -1.854 14.143 1.00 90.38 268 ILE A O 1
ATOM 2082 N N . ASN A 1 269 ? -22.398 -2.481 13.619 1.00 91.19 269 ASN A N 1
ATOM 2083 C CA . ASN A 1 269 ? -22.648 -3.899 13.364 1.00 91.19 269 ASN A CA 1
ATOM 2084 C C . ASN A 1 269 ? -22.364 -4.775 14.599 1.00 91.19 269 ASN A C 1
ATOM 2086 O O . ASN A 1 269 ? -22.427 -5.999 14.528 1.00 91.19 269 ASN A O 1
ATOM 2090 N N . GLY A 1 270 ? -22.070 -4.165 15.754 1.00 94.56 270 GLY A N 1
ATOM 2091 C CA . GLY A 1 270 ? -21.801 -4.893 16.996 1.00 94.56 270 GLY A CA 1
ATOM 2092 C C . GLY A 1 270 ? -20.383 -5.464 17.104 1.00 94.56 270 GLY A C 1
ATOM 2093 O O . GLY A 1 270 ? -20.116 -6.235 18.023 1.00 94.56 270 GLY A O 1
ATOM 2094 N N . LEU A 1 271 ? -19.470 -5.077 16.209 1.00 96.12 271 LEU A N 1
ATOM 2095 C CA . LEU A 1 271 ? -18.081 -5.539 16.181 1.00 96.12 271 LEU A CA 1
ATOM 2096 C C . LEU A 1 271 ? -17.112 -4.483 16.741 1.00 96.12 271 LEU A C 1
ATOM 2098 O O . LEU A 1 271 ? -17.461 -3.301 16.807 1.00 96.12 271 LEU A O 1
ATOM 2102 N N . PRO A 1 272 ? -15.885 -4.859 17.150 1.00 97.38 272 PRO A N 1
ATOM 2103 C CA . PRO A 1 272 ? -14.881 -3.895 17.594 1.00 97.38 272 PRO A CA 1
ATOM 2104 C C . PRO A 1 272 ? -14.593 -2.835 16.525 1.00 97.38 272 PRO A C 1
ATOM 2106 O O . PRO A 1 272 ? -14.351 -3.162 15.360 1.00 97.38 272 PRO A O 1
ATOM 2109 N N . LEU A 1 273 ? -14.610 -1.563 16.931 1.00 97.25 273 LEU A N 1
ATOM 2110 C CA . LEU A 1 273 ? -14.267 -0.428 16.070 1.00 97.25 273 LEU A CA 1
ATOM 2111 C C . LEU A 1 273 ? -12.760 -0.368 15.791 1.00 97.25 273 LEU A C 1
ATOM 2113 O O . LEU A 1 273 ? -12.364 0.037 14.706 1.00 97.25 273 LEU A O 1
ATOM 2117 N N . TYR A 1 274 ? -11.928 -0.736 16.764 1.00 98.00 274 TYR A N 1
ATOM 2118 C CA . TYR A 1 274 ? -10.469 -0.727 16.647 1.00 98.00 274 TYR A CA 1
ATOM 2119 C C . TYR A 1 274 ? -9.961 -2.152 16.464 1.00 98.00 274 TYR A C 1
ATOM 2121 O O . TYR A 1 274 ? -10.364 -3.035 17.223 1.00 98.00 274 TYR A O 1
ATOM 2129 N N . ARG A 1 275 ? -9.106 -2.367 15.462 1.00 98.19 275 ARG A N 1
ATOM 2130 C CA . ARG A 1 275 ? -8.623 -3.692 15.051 1.00 98.19 275 ARG A CA 1
ATOM 2131 C C . ARG A 1 275 ? -7.125 -3.685 14.768 1.00 98.19 275 ARG A C 1
ATOM 2133 O O . ARG A 1 275 ? -6.584 -2.630 14.427 1.00 98.19 275 ARG A O 1
ATOM 2140 N N . PRO A 1 276 ? -6.452 -4.834 14.904 1.00 98.25 276 PRO A N 1
ATOM 2141 C CA . PRO A 1 276 ? -5.049 -4.960 14.533 1.00 98.25 276 PRO A CA 1
ATOM 2142 C C . PRO A 1 276 ? -4.889 -4.947 13.008 1.00 98.25 276 PRO A C 1
ATOM 2144 O O . PRO A 1 276 ? -5.761 -5.418 12.279 1.00 98.25 276 PRO A O 1
ATOM 2147 N N . LEU A 1 277 ? -3.767 -4.424 12.503 1.00 98.06 277 LEU A N 1
ATOM 2148 C CA . LEU A 1 277 ? -3.484 -4.381 11.058 1.00 98.06 277 LEU A CA 1
ATOM 2149 C C . LEU A 1 277 ? -3.530 -5.765 10.388 1.00 98.06 277 LEU A C 1
ATOM 2151 O O . LEU A 1 277 ? -3.914 -5.847 9.221 1.00 98.06 277 LEU A O 1
ATOM 2155 N N . ASN A 1 278 ? -3.206 -6.838 11.119 1.00 98.06 278 ASN A N 1
ATOM 2156 C CA . ASN A 1 278 ? -3.229 -8.213 10.609 1.00 98.06 278 ASN A CA 1
ATOM 2157 C C . ASN A 1 278 ? -4.637 -8.725 10.233 1.00 98.06 278 ASN A C 1
ATOM 2159 O O . ASN A 1 278 ? -4.750 -9.650 9.431 1.00 98.06 278 ASN A O 1
ATOM 2163 N N . GLU A 1 279 ? -5.705 -8.089 10.721 1.00 98.31 279 GLU A N 1
ATOM 2164 C CA . GLU A 1 279 ? -7.091 -8.418 10.364 1.00 98.31 279 GLU A CA 1
ATOM 2165 C C . GLU A 1 279 ? -7.584 -7.687 9.105 1.00 98.31 279 GLU A C 1
ATOM 2167 O O . GLU A 1 279 ? -8.596 -8.087 8.528 1.00 98.31 279 GLU A O 1
ATOM 2172 N N . PHE A 1 280 ? -6.880 -6.648 8.638 1.00 98.31 280 PHE A N 1
ATOM 2173 C CA . PHE A 1 280 ? -7.354 -5.784 7.549 1.00 98.31 280 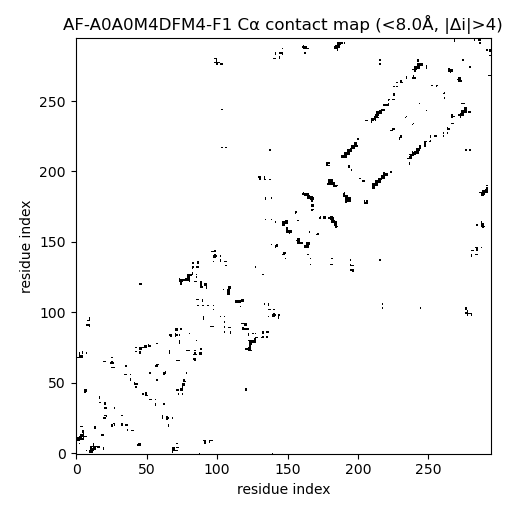PHE A CA 1
ATOM 2174 C C . PHE A 1 280 ? -7.616 -6.543 6.243 1.00 98.31 280 PHE A C 1
ATOM 2176 O O . PHE A 1 280 ? -8.709 -6.467 5.690 1.00 98.31 280 PHE A O 1
ATOM 2183 N N . GLY A 1 281 ? -6.634 -7.290 5.741 1.00 97.56 281 GLY A N 1
ATOM 2184 C CA . GLY A 1 281 ? -6.741 -8.016 4.475 1.00 97.56 281 GLY A CA 1
ATOM 2185 C C . GLY A 1 281 ? -7.853 -9.071 4.479 1.00 97.56 281 GLY A C 1
ATOM 2186 O O . GLY A 1 281 ? -8.708 -9.032 3.590 1.00 97.56 281 GLY A O 1
ATOM 2187 N N . PRO A 1 282 ? -7.904 -9.976 5.479 1.00 97.50 282 PRO A N 1
ATOM 2188 C CA . PRO A 1 282 ? -8.977 -10.962 5.602 1.00 97.50 282 PRO A CA 1
ATOM 2189 C C . PRO A 1 282 ? -10.375 -10.340 5.705 1.00 97.50 282 PRO A C 1
ATOM 2191 O O . PRO A 1 282 ? -11.330 -10.875 5.138 1.00 97.50 282 PRO A O 1
ATOM 2194 N N . ASP A 1 283 ? -10.506 -9.214 6.406 1.00 97.31 283 ASP A N 1
ATOM 2195 C CA . ASP A 1 283 ? -11.769 -8.492 6.513 1.00 97.31 283 ASP A CA 1
ATOM 2196 C C . ASP A 1 283 ? -12.186 -7.859 5.179 1.00 97.31 283 ASP A C 1
ATOM 2198 O O . ASP A 1 283 ? -13.333 -8.029 4.762 1.00 97.31 283 ASP A O 1
ATOM 2202 N N . MET A 1 284 ? -11.270 -7.185 4.473 1.00 97.12 284 MET A N 1
ATOM 2203 C CA . MET A 1 284 ? -11.569 -6.565 3.174 1.00 97.12 284 MET A CA 1
ATOM 2204 C C . MET A 1 284 ? -11.933 -7.609 2.114 1.00 97.12 284 MET A C 1
ATOM 2206 O O . MET A 1 284 ? -12.867 -7.395 1.344 1.00 97.12 284 MET A O 1
ATOM 2210 N N . LEU A 1 285 ? -11.265 -8.768 2.109 1.00 96.00 285 LEU A N 1
ATOM 2211 C CA . LEU A 1 285 ? -11.610 -9.885 1.226 1.00 96.00 285 LEU A CA 1
ATOM 2212 C C . LEU A 1 285 ? -13.044 -10.383 1.452 1.00 96.00 285 LEU A C 1
ATOM 2214 O O . LEU A 1 285 ? -13.732 -10.730 0.494 1.00 96.00 285 LEU A O 1
ATOM 2218 N N . ARG A 1 286 ? -13.501 -10.422 2.710 1.00 95.12 286 ARG A N 1
ATOM 2219 C CA . ARG A 1 286 ? -14.837 -10.916 3.076 1.00 95.12 286 ARG A CA 1
ATOM 2220 C C . ARG A 1 286 ? -15.959 -10.025 2.545 1.00 95.12 286 ARG A C 1
ATOM 2222 O O . ARG A 1 286 ? -17.040 -10.532 2.268 1.00 95.12 286 ARG A O 1
ATOM 2229 N N . VAL A 1 287 ? -15.712 -8.720 2.444 1.00 94.44 287 VAL A N 1
ATOM 2230 C CA . VAL A 1 287 ? -16.723 -7.728 2.045 1.00 94.44 287 VAL A CA 1
ATOM 2231 C C . VAL A 1 287 ? -16.602 -7.274 0.595 1.00 94.44 287 VAL A C 1
ATOM 2233 O O . VAL A 1 287 ? -17.562 -6.722 0.065 1.00 94.44 287 VAL A O 1
ATOM 2236 N N . ALA A 1 288 ? -15.458 -7.500 -0.059 1.00 94.00 288 ALA A N 1
ATOM 2237 C CA . ALA A 1 288 ? -15.245 -7.123 -1.451 1.00 94.00 288 ALA A CA 1
ATOM 2238 C C . ALA A 1 288 ? -16.245 -7.841 -2.373 1.00 94.00 288 ALA A C 1
ATOM 2240 O O . ALA A 1 288 ? -16.136 -9.037 -2.651 1.00 94.00 288 ALA A O 1
ATOM 2241 N N . GLY A 1 289 ? -17.227 -7.081 -2.851 1.00 91.25 289 GLY A N 1
ATOM 2242 C CA . GLY A 1 289 ? -18.303 -7.549 -3.720 1.00 91.25 289 GLY A CA 1
ATOM 2243 C C . GLY A 1 289 ? -19.436 -8.258 -2.993 1.00 91.25 289 GLY A C 1
ATOM 2244 O O . GLY A 1 289 ? -20.310 -8.816 -3.652 1.00 91.25 289 GLY A O 1
ATOM 2245 N N . GLU A 1 290 ? -19.418 -8.221 -1.665 1.00 91.50 290 GLU A N 1
ATOM 2246 C CA . GLU A 1 290 ? -20.349 -8.900 -0.768 1.00 91.50 290 GLU A CA 1
ATOM 2247 C C . GLU A 1 290 ? -21.004 -7.872 0.179 1.00 91.50 290 GLU A C 1
ATOM 2249 O O . GLU A 1 290 ? -20.947 -6.661 -0.051 1.00 91.50 290 GLU A O 1
ATOM 2254 N N . ILE A 1 291 ? -21.671 -8.338 1.241 1.00 86.00 291 ILE A N 1
ATOM 2255 C CA . ILE A 1 291 ? -22.366 -7.478 2.210 1.00 86.00 291 ILE A CA 1
ATOM 2256 C C . ILE A 1 291 ? -21.396 -6.976 3.291 1.00 86.00 291 ILE A C 1
ATOM 2258 O O . ILE A 1 291 ? -20.721 -7.764 3.954 1.00 86.00 291 ILE A O 1
ATOM 2262 N N . SER A 1 292 ? -21.388 -5.668 3.535 1.00 84.06 292 SER A N 1
ATOM 2263 C CA . SER A 1 292 ? -20.508 -4.988 4.492 1.00 84.06 292 SER A CA 1
ATOM 2264 C C . SER A 1 292 ? -20.834 -5.248 5.965 1.00 84.06 292 SER A C 1
ATOM 2266 O O . SER A 1 292 ? -20.000 -4.985 6.821 1.00 84.06 292 SER A O 1
ATOM 2268 N N . CYS A 1 293 ? -21.998 -5.820 6.297 1.00 80.88 293 CYS A N 1
ATOM 2269 C CA . CYS A 1 293 ? -22.376 -6.170 7.676 1.00 80.88 293 CYS A CA 1
ATOM 2270 C C . CYS A 1 293 ? -21.422 -7.169 8.356 1.00 80.88 293 CYS A C 1
ATOM 2272 O O . CYS A 1 293 ? -21.543 -7.411 9.554 1.00 80.88 293 CYS A O 1
ATOM 2274 N N . ALA A 1 294 ? -20.502 -7.774 7.599 1.00 73.62 294 ALA A N 1
ATOM 2275 C CA . ALA A 1 294 ? -19.445 -8.629 8.125 1.00 73.62 294 ALA A CA 1
ATOM 2276 C C . ALA A 1 294 ? -18.228 -7.849 8.670 1.00 73.62 294 ALA A C 1
ATOM 2278 O O . ALA A 1 294 ? -17.259 -8.478 9.111 1.00 73.62 294 ALA A O 1
ATOM 2279 N N . LEU A 1 295 ? -18.282 -6.511 8.616 1.00 78.69 295 LEU A N 1
ATOM 2280 C CA . LEU A 1 295 ? -17.320 -5.565 9.176 1.00 78.69 295 LEU A CA 1
ATOM 2281 C C . LEU A 1 295 ? -17.876 -4.805 10.363 1.00 78.69 295 LEU A C 1
ATOM 2283 O O . LEU A 1 295 ? -19.064 -4.457 10.421 1.00 78.69 295 LEU A O 1
#

Radius of gyration: 20.68 Å; Cα contacts (8 Å, |Δi|>4): 564; chains: 1; bounding box: 52×29×66 Å

Sequence (295 aa):
MICLHPHCPMGHGAANWDLIVASPEAKVRPSDRLNLIIALSGCGPLGENIETIPTEIANSAPFKRILDLCPCLYAQVPDVASARGVVHLCEVTLGQRIDSNNVYDAFKIQHPTMPTIPFLYPPANPRAGGGDIMEALCSEVLSNHGVQHMELGPDNWPIWSSKSHLSLNSGRMNSLKLYGDILIPAAPHNILISVKSEAARERFVVSGNRLESVGFGFFNDPSEFWTVNRINLLKRWGFIAIYMPDDILQTLNQELHTKNRTNFAININGLPLYRPLNEFGPDMLRVAGEISCAL

Secondary structure (DSSP, 8-state):
-----TT-TTS---SSHHHHHTSTTT---HHHHHHHHHHHTT--STTPPPPPPPHHHHTSHHHHHHHHH-GGGGGTSSSPPPHHHHHHHHHHHHTS---TTTHHHHHHHH-TT-TTS--SS--SS----HHHHHHHHHHHHHHHTT-EEPPB-TTS-B---TTEEEETTSGGGGGGGGG-SEEE--BSSPEEEEEESS-TTS-----SS---EEEEE--S-GGGT-SHHHHHHHHHTTEEEEEE-HHHHHHHHHHHHHTT-GGGGB-TTSSBSEEEGGGHHHHHHHHTTSBGGG-